Protein AF-A0A9D4KW91-F1 (afdb_monomer_lite)

Radius of gyration: 26.36 Å; chains: 1; bounding box: 65×58×76 Å

pLDDT: mean 75.15, std 18.94, range [25.09, 96.75]

Organism: Dreissena polymorpha (NCBI:txid45954)

Foldseek 3Di:
DDDPDDDDDDDDDDDPPDPLVLLVVLLVLLLVLLVVLLVPPDDDPVLVVVLVVVVVVVPVQDDPPLPDDDDDVPSLVVVVVSLVVVLVVCVVVVVLSVNSNSLSSLSSRNPPCLVVSLVSSLVSCLDDPRVPVVSNVSNLVSSCSDPPHDNLVSLQVVLVSCVVVVVLVVSLVSLPPPLPDPDDDDPDDPVSNLVSLLVNLVSLLVVLVVLVVLLVCLVVVNDDPVSNVVCVVCVVVSVVSSVVSLVSSLVSCPCVLVDPDDPLVSLLSNLVSCVVVVNLVVNLVSLVSSCVRVLLPLSSLVSNLVSCVVPPVPPVVNVVSVVSNVVNVVVVVVVVVVD

Secondary structure (DSSP, 8-state):
-----------------SHHHHHHHHHHHHHHHHHHHHHSSS--HHHHHHHHHHHHTTTTTS-GGG---S--HHHHHHHHHHHHHHHHHHHHTT-HHHHHHHHHHHHT--SSTHHHHHHHHHHHHHSTT---HHHHHHHHHHHHHSTTS-HHHHHHHHHHHHHHTT-HHHHHHHHHTTTT---------HHHHHHHHHHHHHHHHHHHHHHHHHHHHHHTT-S-HHHHHHHHHTHHHHHHHHHHHHHHHHHHHTTGGGSSS--HHHHHHHHHHHHHTT-HHHHHHHHHHHHHH-TT-HHHHHHHHHHHHHHT--HHHHHHHHHHHHHHHHHHHHHHHT-

Structure (mmCIF, N/CA/C/O backbone):
data_AF-A0A9D4KW91-F1
#
_entry.id   AF-A0A9D4KW91-F1
#
loop_
_atom_site.group_PDB
_atom_site.id
_atom_site.type_symbol
_atom_site.label_atom_id
_atom_site.label_alt_id
_atom_site.label_comp_id
_atom_site.label_asym_id
_atom_site.label_entity_id
_atom_site.label_seq_id
_atom_site.pdbx_PDB_ins_code
_atom_site.Cartn_x
_atom_site.Cartn_y
_atom_site.Cartn_z
_atom_site.occupancy
_atom_site.B_iso_or_equiv
_atom_site.auth_seq_id
_atom_site.auth_comp_id
_atom_site.auth_asym_id
_atom_site.auth_atom_id
_atom_site.pdbx_PDB_model_num
ATOM 1 N N . MET A 1 1 ? 8.628 -15.856 21.634 1.00 33.19 1 MET A N 1
ATOM 2 C CA . MET A 1 1 ? 8.558 -15.138 20.342 1.00 33.19 1 MET A CA 1
ATOM 3 C C . MET A 1 1 ? 9.895 -14.426 20.159 1.00 33.19 1 MET A C 1
ATOM 5 O O . MET A 1 1 ? 10.203 -13.529 20.933 1.00 33.19 1 MET A O 1
ATOM 9 N N . ARG A 1 2 ? 10.773 -14.979 19.312 1.00 25.09 2 ARG A N 1
ATOM 10 C CA . ARG A 1 2 ? 12.213 -14.669 19.271 1.00 25.09 2 ARG A CA 1
ATOM 11 C C . ARG A 1 2 ? 12.452 -13.256 18.724 1.00 25.09 2 ARG A C 1
ATOM 13 O O . ARG A 1 2 ? 12.094 -12.981 17.584 1.00 25.09 2 ARG A O 1
ATOM 20 N N . ARG A 1 3 ? 13.057 -12.392 19.544 1.00 26.11 3 ARG A N 1
ATOM 21 C CA . ARG A 1 3 ? 13.664 -11.124 19.120 1.00 26.11 3 ARG A CA 1
ATOM 22 C C . ARG A 1 3 ? 14.887 -11.456 18.265 1.00 26.11 3 ARG A C 1
ATOM 24 O O . ARG A 1 3 ? 15.773 -12.169 18.727 1.00 26.11 3 ARG A O 1
ATOM 31 N N . PHE A 1 4 ? 14.914 -10.985 17.024 1.00 27.05 4 PHE A N 1
ATOM 32 C CA . PHE A 1 4 ? 16.137 -10.967 16.228 1.00 27.05 4 PHE A CA 1
ATOM 33 C C . PHE A 1 4 ? 16.959 -9.747 16.660 1.00 27.05 4 PHE A C 1
ATOM 35 O O . PHE A 1 4 ? 16.804 -8.659 16.115 1.00 27.05 4 PHE A O 1
ATOM 42 N N . ASP A 1 5 ? 17.816 -9.934 17.663 1.00 30.42 5 ASP A N 1
ATOM 43 C CA . ASP A 1 5 ? 18.925 -9.021 17.942 1.00 30.42 5 ASP A CA 1
ATOM 44 C C . ASP A 1 5 ? 19.989 -9.207 16.850 1.00 30.42 5 ASP A C 1
ATOM 46 O O . ASP A 1 5 ? 20.755 -10.175 16.864 1.00 30.42 5 ASP A O 1
ATOM 50 N N . ARG A 1 6 ? 20.053 -8.289 15.877 1.00 32.69 6 ARG A N 1
ATOM 51 C CA . ARG A 1 6 ? 21.208 -8.183 14.975 1.00 32.69 6 ARG A CA 1
ATOM 52 C C . ARG A 1 6 ? 22.310 -7.403 15.690 1.00 32.69 6 ARG A C 1
ATOM 54 O O . ARG A 1 6 ? 22.313 -6.175 15.711 1.00 32.69 6 ARG A O 1
ATOM 61 N N . LYS A 1 7 ? 23.257 -8.136 16.280 1.00 29.38 7 LYS A N 1
ATOM 62 C CA . LYS A 1 7 ? 24.536 -7.583 16.741 1.00 29.38 7 LYS A CA 1
ATOM 63 C C . LYS A 1 7 ? 25.283 -6.982 15.545 1.00 29.38 7 LYS A C 1
ATOM 65 O O . LYS A 1 7 ? 25.607 -7.698 14.602 1.00 29.38 7 LYS A O 1
ATOM 70 N N . ARG A 1 8 ? 25.570 -5.677 15.610 1.00 34.16 8 ARG A N 1
ATOM 71 C CA . ARG A 1 8 ? 26.583 -5.011 14.779 1.00 34.16 8 ARG A CA 1
ATOM 72 C C . ARG A 1 8 ? 27.949 -5.601 15.122 1.00 34.16 8 ARG A C 1
ATOM 74 O O . ARG A 1 8 ? 28.447 -5.386 16.223 1.00 34.16 8 ARG A O 1
ATOM 81 N N . THR A 1 9 ? 28.556 -6.315 14.187 1.00 31.12 9 THR A N 1
ATOM 82 C CA . THR A 1 9 ? 29.997 -6.573 14.192 1.00 31.12 9 THR A CA 1
ATOM 83 C C . THR A 1 9 ? 30.672 -5.474 13.386 1.00 31.12 9 THR A C 1
ATOM 85 O O . THR A 1 9 ? 30.621 -5.457 12.162 1.00 31.12 9 THR A O 1
ATOM 88 N N . THR A 1 10 ? 31.267 -4.521 14.096 1.00 39.03 10 THR A N 1
ATOM 89 C CA . THR A 1 10 ? 32.288 -3.614 13.573 1.00 39.03 10 THR A CA 1
ATOM 90 C C . THR A 1 10 ? 33.543 -4.422 13.263 1.00 39.03 10 THR A C 1
ATOM 92 O O . THR A 1 10 ? 34.161 -4.967 14.180 1.00 39.03 10 THR A O 1
ATOM 95 N N . THR A 1 11 ? 33.935 -4.516 11.994 1.00 32.16 11 THR A N 1
ATOM 96 C CA . THR A 1 11 ? 35.252 -5.038 11.610 1.00 32.16 11 THR A CA 1
ATOM 97 C C . THR A 1 11 ? 35.753 -4.299 10.367 1.00 32.16 11 THR A C 1
ATOM 99 O O . THR A 1 11 ? 35.152 -4.383 9.304 1.00 32.16 11 THR A O 1
ATOM 102 N N . THR A 1 12 ? 36.824 -3.533 10.608 1.00 32.94 12 THR A N 1
ATOM 103 C CA . THR A 1 12 ? 37.859 -2.989 9.706 1.00 32.94 12 THR A CA 1
ATOM 104 C C . THR A 1 12 ? 37.461 -2.150 8.488 1.00 32.94 12 THR A C 1
ATOM 106 O O . THR A 1 12 ? 36.980 -2.640 7.474 1.00 32.94 12 THR A O 1
ATOM 109 N N . MET A 1 13 ? 37.801 -0.860 8.602 1.00 42.88 13 MET A N 1
ATOM 110 C CA . MET A 1 13 ? 38.007 0.084 7.509 1.00 42.88 13 MET A CA 1
ATOM 111 C C . MET A 1 13 ? 39.105 -0.421 6.562 1.00 42.88 13 MET A C 1
ATOM 113 O O . MET A 1 13 ? 40.280 -0.378 6.914 1.00 42.88 13 MET A O 1
ATOM 117 N N . GLU A 1 14 ? 38.723 -0.815 5.352 1.00 35.09 14 GLU A N 1
ATOM 118 C CA . GLU A 1 14 ? 39.595 -0.803 4.177 1.00 35.09 14 GLU A CA 1
ATOM 119 C C . GLU A 1 14 ? 38.850 -0.071 3.048 1.00 35.09 14 GLU A C 1
ATOM 121 O O . GLU A 1 14 ? 37.731 -0.425 2.688 1.00 35.09 14 GLU A O 1
ATOM 126 N N . THR A 1 15 ? 39.450 1.037 2.601 1.00 41.28 15 THR A N 1
ATOM 127 C CA . THR A 1 15 ? 39.196 1.830 1.381 1.00 41.28 15 THR A CA 1
ATOM 128 C C . THR A 1 15 ? 37.868 1.583 0.646 1.00 41.28 15 THR A C 1
ATOM 130 O O . THR A 1 15 ? 37.830 0.922 -0.388 1.00 41.28 15 THR A O 1
ATOM 133 N N . ASN A 1 16 ? 36.787 2.184 1.148 1.00 39.97 16 ASN A N 1
ATOM 134 C CA . ASN A 1 16 ? 35.469 2.211 0.505 1.00 39.97 16 ASN A CA 1
ATOM 135 C C . ASN A 1 16 ? 35.219 3.577 -0.161 1.00 39.97 16 ASN A C 1
ATOM 137 O O . ASN A 1 16 ? 34.233 4.256 0.111 1.00 39.97 16 ASN A O 1
ATOM 141 N N . VAL A 1 17 ? 36.182 4.026 -0.965 1.00 47.91 17 VAL A N 1
ATOM 142 C CA . VAL A 1 17 ? 36.026 5.187 -1.844 1.00 47.91 17 VAL A CA 1
ATOM 143 C C . VAL A 1 17 ? 35.940 4.622 -3.262 1.00 47.91 17 VAL A C 1
ATOM 145 O O . VAL A 1 17 ? 36.787 3.814 -3.633 1.00 47.91 17 VAL A O 1
ATOM 148 N N . ASP A 1 18 ? 34.907 5.036 -4.003 1.00 52.78 18 ASP A N 1
ATOM 149 C CA . ASP A 1 18 ? 34.698 4.892 -5.461 1.00 52.78 18 ASP A CA 1
ATOM 150 C C . ASP A 1 18 ? 33.775 3.793 -6.040 1.00 52.78 18 ASP A C 1
ATOM 152 O O . ASP A 1 18 ? 33.614 3.729 -7.255 1.00 52.78 18 ASP A O 1
ATOM 156 N N . LYS A 1 19 ? 33.082 2.970 -5.239 1.00 53.06 19 LYS A N 1
ATOM 157 C CA . LYS A 1 19 ? 32.041 2.048 -5.778 1.00 53.06 19 LYS A CA 1
ATOM 158 C C . LYS A 1 19 ? 30.641 2.668 -5.843 1.00 53.06 19 LYS A C 1
ATOM 160 O O . LYS A 1 19 ? 29.863 2.409 -6.766 1.00 53.06 19 LYS A O 1
ATOM 165 N N . ASP A 1 20 ? 30.346 3.549 -4.893 1.00 59.22 20 ASP A N 1
ATOM 166 C CA . ASP A 1 20 ? 29.049 4.222 -4.796 1.00 59.22 20 ASP A CA 1
ATOM 167 C C . ASP A 1 20 ? 28.877 5.306 -5.877 1.00 59.22 20 ASP A C 1
ATOM 169 O O . ASP A 1 20 ? 27.764 5.545 -6.344 1.00 59.22 20 ASP A O 1
ATOM 173 N N . SER A 1 21 ? 29.976 5.929 -6.319 1.00 60.88 21 SER A N 1
ATOM 174 C CA . SER A 1 21 ? 30.004 6.962 -7.366 1.00 60.88 21 SER A CA 1
ATOM 175 C C . SER A 1 21 ? 29.634 6.398 -8.740 1.00 60.88 21 SER A C 1
ATOM 177 O O . SER A 1 21 ? 28.773 6.955 -9.419 1.00 60.88 21 SER A O 1
ATOM 179 N N . VAL A 1 22 ? 30.220 5.257 -9.114 1.00 59.69 22 VAL A N 1
ATOM 180 C CA . VAL A 1 22 ? 30.021 4.616 -10.425 1.00 59.69 22 VAL A CA 1
ATOM 181 C C . VAL A 1 22 ? 28.583 4.122 -10.594 1.00 59.69 22 VAL A C 1
ATOM 183 O O . VAL A 1 22 ? 27.960 4.350 -11.629 1.00 59.69 22 VAL A O 1
ATOM 186 N N . THR A 1 23 ? 28.017 3.500 -9.557 1.00 69.81 23 THR A N 1
ATOM 187 C CA . THR A 1 23 ? 26.622 3.024 -9.568 1.00 69.81 23 THR A CA 1
ATOM 188 C C . THR A 1 23 ? 25.645 4.191 -9.740 1.00 69.81 23 THR A C 1
ATOM 190 O O . THR A 1 23 ? 24.688 4.105 -10.513 1.00 69.81 23 THR A O 1
ATOM 193 N N . ARG A 1 24 ? 25.915 5.310 -9.057 1.00 74.25 24 ARG A N 1
ATOM 194 C CA . ARG A 1 24 ? 25.107 6.530 -9.120 1.00 74.25 24 ARG A CA 1
ATOM 195 C C . ARG A 1 24 ? 25.152 7.184 -10.500 1.00 74.25 24 ARG A C 1
ATOM 197 O O . ARG A 1 24 ? 24.106 7.544 -11.035 1.00 74.25 24 ARG A O 1
ATOM 204 N N . GLU A 1 25 ? 26.345 7.337 -11.068 1.00 78.50 25 GLU A N 1
ATOM 205 C CA . GLU A 1 25 ? 26.547 7.962 -12.377 1.00 78.50 25 GLU A CA 1
ATOM 206 C C . GLU A 1 25 ? 25.847 7.171 -13.489 1.00 78.50 25 GLU A C 1
ATOM 208 O O . GLU A 1 25 ? 25.120 7.739 -14.300 1.00 78.50 25 GLU A O 1
ATOM 213 N N . GLU A 1 26 ? 25.988 5.847 -13.497 1.00 73.00 26 GLU A N 1
ATOM 214 C CA . GLU A 1 26 ? 25.375 5.002 -14.524 1.00 73.00 26 GLU A CA 1
ATOM 215 C C . GLU A 1 26 ? 23.839 4.958 -14.411 1.00 73.00 26 GLU A C 1
ATOM 217 O O . GLU A 1 26 ? 23.135 4.995 -15.423 1.00 73.00 26 GLU A O 1
ATOM 222 N N . LEU A 1 27 ? 23.280 4.971 -13.193 1.00 75.81 27 LEU A N 1
ATOM 223 C CA . LEU A 1 27 ? 21.830 5.117 -12.995 1.00 75.81 27 LEU A CA 1
ATOM 224 C C . LEU A 1 27 ? 21.325 6.495 -13.436 1.00 75.81 27 LEU A C 1
ATOM 226 O O . LEU A 1 27 ? 20.265 6.595 -14.058 1.00 75.81 27 LEU A O 1
ATOM 230 N N . GLN A 1 28 ? 22.092 7.551 -13.170 1.00 82.19 28 GLN A N 1
ATOM 231 C CA . GLN A 1 28 ? 21.792 8.896 -13.650 1.00 82.19 28 GLN A CA 1
ATOM 232 C C . GLN A 1 28 ? 21.751 8.934 -15.186 1.00 82.19 28 GLN A C 1
ATOM 234 O O . GLN A 1 28 ? 20.783 9.447 -15.752 1.00 82.19 28 GLN A O 1
ATOM 239 N N . LYS A 1 29 ? 22.712 8.290 -15.859 1.00 76.56 29 LYS A N 1
ATOM 240 C CA . LYS A 1 29 ? 22.707 8.123 -17.320 1.00 76.56 29 LYS A CA 1
ATOM 241 C C . LYS A 1 29 ? 21.480 7.343 -17.809 1.00 76.56 29 LYS A C 1
ATOM 243 O O . LYS A 1 29 ? 20.890 7.706 -18.821 1.00 76.56 29 LYS A O 1
ATOM 248 N N . CYS A 1 30 ? 21.035 6.301 -17.094 1.00 72.25 30 CYS A N 1
ATOM 249 C CA . CYS A 1 30 ? 19.793 5.581 -17.430 1.00 72.25 30 CYS A CA 1
ATOM 250 C C . CYS A 1 30 ? 18.562 6.504 -17.408 1.00 72.25 30 CYS A C 1
ATOM 252 O O . CYS A 1 30 ? 17.722 6.444 -18.311 1.00 72.25 30 CYS A O 1
ATOM 254 N N . ILE A 1 31 ? 18.450 7.344 -16.373 1.00 75.94 31 ILE A N 1
ATOM 255 C CA . ILE A 1 31 ? 17.355 8.311 -16.229 1.00 75.94 31 ILE A CA 1
ATOM 256 C C . ILE A 1 31 ? 17.409 9.330 -17.370 1.00 75.94 31 ILE A C 1
ATOM 258 O O . ILE A 1 31 ? 16.384 9.584 -17.998 1.00 75.94 31 ILE A O 1
ATOM 262 N N . GLU A 1 32 ? 18.593 9.856 -17.684 1.00 78.19 32 GLU A N 1
ATOM 263 C CA . GLU A 1 32 ? 18.804 10.795 -18.791 1.00 78.19 32 GLU A CA 1
ATOM 264 C C . GLU A 1 32 ? 18.433 10.190 -20.147 1.00 78.19 32 GLU A C 1
ATOM 266 O O . GLU A 1 32 ? 17.733 10.836 -20.924 1.00 78.19 32 GLU A O 1
ATOM 271 N N . CYS A 1 33 ? 18.802 8.933 -20.420 1.00 69.75 33 CYS A N 1
ATOM 272 C CA . CYS A 1 33 ? 18.368 8.230 -21.629 1.00 69.75 33 CYS A CA 1
ATOM 273 C C . CYS A 1 33 ? 16.842 8.149 -21.717 1.00 69.75 33 CYS A C 1
ATOM 275 O O . CYS A 1 33 ? 16.268 8.428 -22.769 1.00 69.75 33 CYS A O 1
ATOM 277 N N . CYS A 1 34 ? 16.168 7.827 -20.610 1.00 67.69 34 CYS A N 1
ATOM 278 C CA . CYS A 1 34 ? 14.708 7.806 -20.578 1.00 67.69 34 CYS A CA 1
ATOM 279 C C . CYS A 1 34 ? 14.111 9.204 -20.801 1.00 67.69 34 CYS A C 1
ATOM 281 O O . CYS A 1 34 ? 13.152 9.344 -21.553 1.00 67.69 34 CYS A O 1
ATOM 283 N N . GLU A 1 35 ? 14.684 10.248 -20.195 1.00 72.19 35 GLU A N 1
ATOM 284 C CA . GLU A 1 35 ? 14.280 11.645 -20.404 1.00 72.19 35 GLU A CA 1
ATOM 285 C C . GLU A 1 35 ? 14.459 12.095 -21.862 1.00 72.19 35 GLU A C 1
ATOM 287 O O . GLU A 1 35 ? 13.584 12.768 -22.412 1.00 72.19 35 GLU A O 1
ATOM 292 N N . LEU A 1 36 ? 15.552 11.695 -22.516 1.00 66.88 36 LEU A N 1
ATOM 293 C CA . LEU A 1 36 ? 15.795 11.953 -23.935 1.00 66.88 36 LEU A CA 1
ATOM 294 C C . LEU A 1 36 ? 14.788 11.217 -24.822 1.00 66.88 36 LEU A C 1
ATOM 296 O O . LEU A 1 36 ? 14.191 11.838 -25.703 1.00 66.88 36 LEU A O 1
ATOM 300 N N . LEU A 1 37 ? 14.526 9.936 -24.548 1.00 60.03 37 LEU A N 1
ATOM 301 C CA . LEU A 1 37 ? 13.516 9.150 -25.262 1.00 60.03 37 LEU A CA 1
ATOM 302 C C . LEU A 1 37 ? 12.108 9.749 -25.143 1.00 60.03 37 LEU A C 1
ATOM 304 O O . LEU A 1 37 ? 11.320 9.629 -26.074 1.00 60.03 37 LEU A O 1
ATOM 308 N N . MET A 1 38 ? 11.790 10.434 -24.041 1.00 61.00 38 MET A N 1
ATOM 309 C CA . MET A 1 38 ? 10.522 11.163 -23.901 1.00 61.00 38 MET A CA 1
ATOM 310 C C . MET A 1 38 ? 10.445 12.429 -24.762 1.00 61.00 38 MET A C 1
ATOM 312 O O . MET A 1 38 ? 9.352 12.824 -25.169 1.00 61.00 38 MET A O 1
ATOM 316 N N . ARG A 1 39 ? 11.579 13.093 -25.019 1.00 61.06 39 ARG A N 1
ATOM 317 C CA . ARG A 1 39 ? 11.641 14.310 -25.852 1.00 61.06 39 ARG A CA 1
ATOM 318 C C . ARG A 1 39 ? 11.587 13.988 -27.340 1.00 61.06 39 ARG A C 1
ATOM 320 O O . ARG A 1 39 ? 11.058 14.778 -28.121 1.00 61.06 39 ARG A O 1
ATOM 327 N N . ILE A 1 40 ? 12.138 12.844 -27.726 1.00 54.31 40 ILE A N 1
ATOM 328 C CA . ILE A 1 40 ? 12.143 12.365 -29.101 1.00 54.31 40 ILE A CA 1
ATOM 329 C C . ILE A 1 40 ? 10.751 11.780 -29.398 1.00 54.31 40 ILE A C 1
ATOM 331 O O . ILE A 1 40 ? 10.391 10.709 -28.916 1.00 54.31 40 ILE A O 1
ATOM 335 N N . GLN A 1 41 ? 9.928 12.491 -30.176 1.00 42.88 41 GLN A N 1
ATOM 336 C CA . GLN A 1 41 ? 8.645 11.968 -30.663 1.00 42.88 41 GLN A CA 1
ATOM 337 C C . GLN A 1 41 ? 8.882 10.848 -31.694 1.00 42.88 41 GLN A C 1
ATOM 339 O O . GLN A 1 41 ? 8.802 11.071 -32.897 1.00 42.88 41 GLN A O 1
ATOM 344 N N . GLY A 1 42 ? 9.161 9.636 -31.214 1.00 49.56 42 GLY A N 1
ATOM 345 C CA . GLY A 1 42 ? 9.381 8.447 -32.040 1.00 49.56 42 GLY A CA 1
ATOM 346 C C . GLY A 1 42 ? 10.824 8.307 -32.548 1.00 49.56 42 GLY A C 1
ATOM 347 O O . GLY A 1 42 ? 11.513 9.303 -32.742 1.00 49.56 42 GLY A O 1
ATOM 348 N N . PRO A 1 43 ? 11.311 7.073 -32.750 1.00 44.72 43 PRO A N 1
ATOM 349 C CA . PRO A 1 43 ? 12.727 6.833 -32.998 1.00 44.72 43 PRO A CA 1
ATOM 350 C C . PRO A 1 43 ? 13.159 7.426 -34.349 1.00 44.72 43 PRO A C 1
ATOM 352 O O . PRO A 1 43 ? 12.592 7.095 -35.391 1.00 44.72 43 PRO A O 1
ATOM 355 N N . THR A 1 44 ? 14.158 8.311 -34.334 1.00 47.22 44 THR A N 1
ATOM 356 C CA . THR A 1 44 ? 14.770 8.875 -35.544 1.00 47.22 44 THR A CA 1
ATOM 357 C C . THR A 1 44 ? 15.870 7.953 -36.069 1.00 47.22 44 THR A C 1
ATOM 359 O O . THR A 1 44 ? 16.531 7.242 -35.317 1.00 47.22 44 THR A O 1
ATOM 362 N N . THR A 1 45 ? 16.080 7.954 -37.384 1.00 44.09 45 THR A N 1
ATOM 363 C CA . THR A 1 45 ? 17.043 7.083 -38.082 1.00 44.09 45 THR A CA 1
ATOM 364 C C . THR A 1 45 ? 18.495 7.307 -37.645 1.00 44.09 45 THR A C 1
ATOM 366 O O . THR A 1 45 ? 19.275 6.363 -37.620 1.00 44.09 45 THR A O 1
ATOM 369 N N . GLU A 1 46 ? 18.844 8.537 -37.266 1.00 45.75 46 GLU A N 1
ATOM 370 C CA . GLU A 1 46 ? 20.168 8.924 -36.748 1.00 45.75 46 GLU A CA 1
ATOM 371 C C . GLU A 1 46 ? 20.489 8.262 -35.402 1.00 45.75 46 GLU A C 1
ATOM 373 O O . GLU A 1 46 ? 21.610 7.831 -35.165 1.00 45.75 46 GLU A O 1
ATOM 378 N N . TRP A 1 47 ? 19.479 8.094 -34.550 1.00 48.34 47 TRP A N 1
ATOM 379 C CA . TRP A 1 47 ? 19.641 7.527 -33.215 1.00 48.34 47 TRP A CA 1
ATOM 380 C C . TRP A 1 47 ? 19.968 6.022 -33.243 1.00 48.34 47 TRP A C 1
ATOM 382 O O . TRP A 1 47 ? 20.696 5.520 -32.390 1.00 48.34 47 TRP A O 1
ATOM 392 N N . PHE A 1 48 ? 19.495 5.299 -34.264 1.00 47.25 48 PHE A N 1
ATOM 393 C CA . PHE A 1 48 ? 19.861 3.893 -34.466 1.00 47.25 48 PHE A CA 1
ATOM 394 C C . PHE A 1 48 ? 21.335 3.707 -34.860 1.00 47.25 48 PHE A C 1
ATOM 396 O O . PHE A 1 48 ? 21.913 2.675 -34.526 1.00 47.25 48 PHE A O 1
ATOM 403 N N . LEU A 1 49 ? 21.938 4.692 -35.536 1.00 46.19 49 LEU A N 1
ATOM 404 C CA . LEU A 1 49 ? 23.335 4.643 -35.985 1.00 46.19 49 LEU A CA 1
ATOM 405 C C . LEU A 1 49 ? 24.319 4.884 -34.829 1.00 46.19 49 LEU A C 1
ATOM 407 O O . LEU A 1 49 ? 25.361 4.236 -34.767 1.00 46.19 49 LEU A O 1
ATOM 411 N N . ASP A 1 50 ? 23.972 5.752 -33.875 1.00 48.78 50 ASP A N 1
ATOM 412 C CA . ASP A 1 50 ? 24.783 5.957 -32.666 1.00 48.78 50 ASP A CA 1
ATOM 413 C C . ASP A 1 50 ? 24.724 4.740 -31.725 1.00 48.78 50 ASP A C 1
ATOM 415 O O . ASP A 1 50 ? 25.745 4.324 -31.175 1.00 48.78 50 ASP A O 1
ATOM 419 N N . MET A 1 51 ? 23.560 4.088 -31.615 1.00 45.06 51 MET A N 1
ATOM 420 C CA . MET A 1 51 ? 23.396 2.862 -30.822 1.00 45.06 51 MET A CA 1
ATOM 421 C C . MET A 1 51 ? 24.194 1.677 -31.404 1.00 45.06 51 MET A C 1
ATOM 423 O O . MET A 1 51 ? 24.705 0.849 -30.655 1.00 45.06 51 MET A O 1
ATOM 427 N N . GLU A 1 52 ? 24.342 1.594 -32.731 1.00 45.09 52 GLU A N 1
ATOM 428 C CA . GLU A 1 52 ? 25.177 0.587 -33.411 1.00 45.09 52 GLU A CA 1
ATOM 429 C C . GLU A 1 52 ? 26.661 0.722 -33.032 1.00 45.09 52 GLU A C 1
ATOM 431 O O . GLU A 1 52 ? 27.346 -0.283 -32.816 1.00 45.09 52 GLU A O 1
ATOM 436 N N . LYS A 1 53 ? 27.140 1.961 -32.884 1.00 50.72 53 LYS A N 1
ATOM 437 C CA . LYS A 1 53 ? 28.522 2.274 -32.506 1.00 50.72 53 LYS A CA 1
ATOM 438 C C . LYS A 1 53 ? 28.820 1.951 -31.036 1.00 50.72 53 LYS A C 1
ATOM 440 O O . LYS A 1 53 ? 29.891 1.439 -30.736 1.00 50.72 53 LYS A O 1
ATOM 445 N N . GLU A 1 54 ? 27.867 2.175 -30.131 1.00 46.31 54 GLU A N 1
ATOM 446 C CA . GLU A 1 54 ? 28.025 1.802 -28.714 1.00 46.31 54 GLU A CA 1
ATOM 447 C C . GLU A 1 54 ? 27.819 0.297 -28.465 1.00 46.31 54 GLU A C 1
ATOM 449 O O . GLU A 1 54 ? 28.460 -0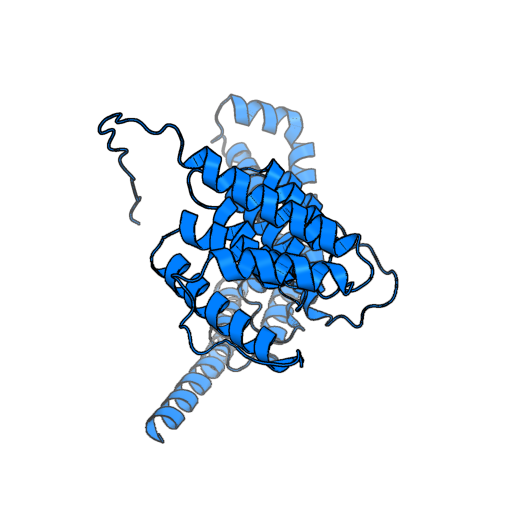.288 -27.590 1.00 46.31 54 GLU A O 1
ATOM 454 N N . LEU A 1 55 ? 26.969 -0.372 -29.256 1.00 42.19 55 LEU A N 1
ATOM 455 C CA . LEU A 1 55 ? 26.779 -1.824 -29.169 1.00 42.19 55 LEU A CA 1
ATOM 456 C C . LEU A 1 55 ? 27.999 -2.613 -29.666 1.00 42.19 55 LEU A C 1
ATOM 458 O O . LEU A 1 55 ? 28.286 -3.683 -29.128 1.00 42.19 55 LEU A O 1
ATOM 462 N N . THR A 1 56 ? 28.740 -2.073 -30.638 1.00 45.28 56 THR A N 1
ATOM 463 C CA . THR A 1 56 ? 29.990 -2.667 -31.146 1.00 45.28 56 THR A CA 1
ATOM 464 C C . THR A 1 56 ? 31.169 -2.531 -30.177 1.00 45.28 56 THR A C 1
ATOM 466 O O . THR A 1 56 ? 32.064 -3.371 -30.193 1.00 45.28 56 THR A O 1
ATOM 469 N N . GLU A 1 57 ? 31.162 -1.570 -29.247 1.00 46.19 57 GLU A N 1
ATOM 470 C CA . GLU A 1 57 ? 32.202 -1.459 -28.203 1.00 46.19 57 GLU A CA 1
ATOM 471 C C . GLU A 1 57 ? 32.124 -2.569 -27.130 1.00 46.19 57 GLU A C 1
ATOM 473 O O . GLU A 1 57 ? 33.026 -2.719 -26.303 1.00 46.19 57 GLU A O 1
ATOM 478 N N . ILE A 1 58 ? 31.079 -3.404 -27.158 1.00 43.16 58 ILE A N 1
ATOM 479 C CA . ILE A 1 58 ? 30.815 -4.483 -26.190 1.00 43.16 58 ILE A CA 1
ATOM 480 C C . ILE A 1 58 ? 30.992 -5.863 -26.859 1.00 43.16 58 ILE A C 1
ATOM 482 O O . ILE A 1 58 ? 30.401 -6.864 -26.447 1.00 43.16 58 ILE A O 1
ATOM 486 N N . ASP A 1 59 ? 31.845 -5.930 -27.882 1.00 39.56 59 ASP A N 1
ATOM 487 C CA . ASP A 1 59 ? 32.140 -7.120 -28.703 1.00 39.56 59 ASP A CA 1
ATOM 488 C C . ASP A 1 59 ? 32.619 -8.351 -27.896 1.00 39.56 59 ASP A C 1
ATOM 490 O O . ASP A 1 59 ? 32.684 -9.468 -28.393 1.00 39.56 59 ASP A O 1
ATOM 494 N N . HIS A 1 60 ? 32.929 -8.178 -26.611 1.00 50.25 60 HIS A N 1
ATOM 495 C CA . HIS A 1 60 ? 33.342 -9.242 -25.694 1.00 50.25 60 HIS A CA 1
ATOM 496 C C . HIS A 1 60 ? 32.178 -9.915 -24.935 1.00 50.25 60 HIS A C 1
ATOM 498 O O . HIS A 1 60 ? 32.412 -10.905 -24.242 1.00 50.25 60 HIS A O 1
ATOM 504 N N . LEU A 1 61 ? 30.936 -9.419 -25.044 1.00 42.88 61 LEU A N 1
ATOM 505 C CA . LEU A 1 61 ? 29.757 -10.000 -24.369 1.00 42.88 61 LEU A CA 1
ATOM 506 C C . LEU A 1 61 ? 28.672 -10.521 -25.331 1.00 42.88 61 LEU A C 1
ATOM 508 O O . LEU A 1 61 ? 27.689 -11.104 -24.871 1.00 42.88 61 LEU A O 1
ATOM 512 N N . VAL A 1 62 ? 28.836 -10.354 -26.647 1.00 37.44 62 VAL A N 1
ATOM 513 C CA . VAL A 1 62 ? 27.880 -10.820 -27.668 1.00 37.44 62 VAL A CA 1
ATOM 514 C C . VAL A 1 62 ? 28.615 -11.720 -28.675 1.00 37.44 62 VAL A C 1
ATOM 516 O O . VAL A 1 62 ? 29.617 -11.289 -29.230 1.00 37.44 62 VAL A O 1
ATOM 519 N N . PRO A 1 63 ? 28.172 -12.969 -28.928 1.00 35.62 63 PRO A N 1
ATOM 520 C CA . PRO A 1 63 ? 28.852 -13.861 -29.872 1.00 35.62 63 PRO A CA 1
ATOM 521 C C . PRO A 1 63 ? 28.861 -13.328 -31.319 1.00 35.62 63 PRO A C 1
ATOM 523 O O . PRO A 1 63 ? 27.840 -12.833 -31.811 1.00 35.62 63 PRO A O 1
ATOM 526 N N . GLU A 1 64 ? 29.995 -13.529 -32.006 1.00 41.38 64 GLU A N 1
ATOM 527 C CA . GLU A 1 64 ? 30.371 -13.037 -33.353 1.00 41.38 64 GLU A CA 1
ATOM 528 C C . GLU A 1 64 ? 29.410 -13.370 -34.516 1.00 41.38 64 GLU A C 1
ATOM 530 O O . GLU A 1 64 ? 29.561 -12.838 -35.617 1.00 41.38 64 GLU A O 1
ATOM 535 N N . GLU A 1 65 ? 28.386 -14.200 -34.319 1.00 37.22 65 GLU A N 1
ATOM 536 C CA . GLU A 1 65 ? 27.451 -14.594 -35.388 1.00 37.22 65 GLU A CA 1
ATOM 537 C C . GLU A 1 65 ? 26.360 -13.543 -35.682 1.00 37.22 65 GLU A C 1
ATOM 539 O O . GLU A 1 65 ? 25.440 -13.782 -36.464 1.00 37.22 65 GLU A O 1
ATOM 544 N N . SER A 1 66 ? 26.461 -12.356 -35.080 1.00 41.56 66 SER A N 1
ATOM 545 C CA . SER A 1 66 ? 25.477 -11.270 -35.195 1.00 41.56 66 SER A CA 1
ATOM 546 C C . SER A 1 66 ? 25.824 -10.230 -36.268 1.00 41.56 66 SER A C 1
ATOM 548 O O . SER A 1 66 ? 25.292 -9.123 -36.241 1.00 41.56 66 SER A O 1
ATOM 550 N N . LYS A 1 67 ? 26.699 -10.555 -37.227 1.00 42.75 67 LYS A N 1
ATOM 551 C CA . LYS A 1 67 ? 26.889 -9.728 -38.429 1.00 42.75 67 LYS A CA 1
ATOM 552 C C . LYS A 1 67 ? 25.703 -9.964 -39.361 1.00 42.75 67 LYS A C 1
ATOM 554 O O . LYS A 1 67 ? 25.723 -10.895 -40.160 1.00 42.75 67 LYS A O 1
ATOM 559 N N . LEU A 1 68 ? 24.638 -9.177 -39.204 1.00 39.56 68 LEU A N 1
ATOM 560 C CA . LEU A 1 68 ? 23.392 -9.380 -39.942 1.00 39.56 68 LEU A CA 1
ATOM 561 C C . LEU A 1 68 ? 22.871 -8.102 -40.597 1.00 39.56 68 LEU A C 1
ATOM 563 O O . LEU A 1 68 ? 22.602 -7.087 -39.961 1.00 39.56 68 LEU A O 1
ATOM 567 N N . GLU A 1 69 ? 22.731 -8.243 -41.909 1.00 36.47 69 GLU A N 1
ATOM 568 C CA . GLU A 1 69 ? 22.147 -7.353 -42.895 1.00 36.47 69 GLU A CA 1
ATOM 569 C C . GLU A 1 69 ? 20.730 -6.880 -42.519 1.00 36.47 69 GLU A C 1
ATOM 571 O O . GLU A 1 69 ? 19.933 -7.631 -41.962 1.00 36.47 69 GLU A O 1
ATOM 576 N N . GLN A 1 70 ? 20.424 -5.638 -42.911 1.00 38.34 70 GLN A N 1
ATOM 577 C CA . GLN A 1 70 ? 19.093 -5.020 -43.039 1.00 38.34 70 GLN A CA 1
ATOM 578 C C . GLN A 1 70 ? 18.125 -5.194 -41.848 1.00 38.34 70 GLN A C 1
ATOM 580 O O . GLN A 1 70 ? 17.463 -6.213 -41.641 1.00 38.34 70 GLN A O 1
ATOM 585 N N . TRP A 1 71 ? 17.963 -4.099 -41.103 1.00 42.44 71 TRP A N 1
ATOM 586 C CA . TRP A 1 71 ? 17.140 -4.006 -39.902 1.00 42.44 71 TRP A CA 1
ATOM 587 C C . TRP A 1 71 ? 15.645 -4.223 -40.187 1.00 42.44 71 TRP A C 1
ATOM 589 O O . TRP A 1 71 ? 14.934 -3.357 -40.692 1.00 42.44 71 TRP A O 1
ATOM 599 N N . THR A 1 72 ? 15.154 -5.393 -39.785 1.00 42.94 72 THR A N 1
ATOM 600 C CA . THR A 1 72 ? 13.734 -5.658 -39.500 1.00 42.94 72 THR A CA 1
ATOM 601 C C . THR A 1 72 ? 13.513 -5.601 -37.975 1.00 42.94 72 THR A C 1
ATOM 603 O O . THR A 1 72 ? 14.482 -5.576 -37.232 1.00 42.94 72 THR A O 1
ATOM 606 N N . PRO A 1 73 ? 12.287 -5.613 -37.425 1.00 53.00 73 PRO A N 1
ATOM 607 C CA . PRO A 1 73 ? 12.054 -5.629 -35.966 1.00 53.00 73 PRO A CA 1
ATOM 608 C C . PRO A 1 73 ? 12.636 -6.844 -35.204 1.00 53.00 73 PRO A C 1
ATOM 610 O O . PRO A 1 73 ? 12.641 -6.874 -33.975 1.00 53.00 73 PRO A O 1
ATOM 613 N N . LYS A 1 74 ? 13.102 -7.879 -35.915 1.00 55.75 74 LYS A N 1
ATOM 614 C CA . LYS A 1 74 ? 13.501 -9.181 -35.351 1.00 55.75 74 LYS A CA 1
ATOM 615 C C . LYS A 1 74 ? 14.898 -9.224 -34.696 1.00 55.75 74 LYS A C 1
ATOM 617 O O . LYS A 1 74 ? 14.998 -9.854 -33.643 1.00 55.75 74 LYS A O 1
ATOM 622 N N . PRO A 1 75 ? 15.964 -8.590 -35.229 1.00 65.75 75 PRO A N 1
ATOM 623 C CA . PRO A 1 75 ? 17.292 -8.597 -34.610 1.00 65.75 75 PRO A CA 1
ATOM 624 C C . PRO A 1 75 ? 17.317 -7.841 -33.275 1.00 65.75 75 PRO A C 1
ATOM 626 O O . PRO A 1 75 ? 17.887 -8.341 -32.309 1.00 65.75 75 PRO A O 1
ATOM 629 N N . ILE A 1 76 ? 16.604 -6.710 -33.170 1.00 66.94 76 ILE A N 1
ATOM 630 C CA . ILE A 1 76 ? 16.521 -5.918 -31.927 1.00 66.94 76 ILE A CA 1
ATOM 631 C C . ILE A 1 76 ? 15.846 -6.712 -30.808 1.00 66.94 76 ILE A C 1
ATOM 633 O O . ILE A 1 76 ? 16.326 -6.746 -29.678 1.00 66.94 76 ILE A O 1
ATOM 637 N N . ALA A 1 77 ? 14.744 -7.397 -31.128 1.00 69.25 77 ALA A N 1
ATOM 638 C CA . ALA A 1 77 ? 14.037 -8.235 -30.167 1.00 69.25 77 ALA A CA 1
ATOM 639 C C . ALA A 1 77 ? 14.929 -9.370 -29.633 1.00 69.25 77 ALA A C 1
ATOM 641 O O . ALA A 1 77 ? 14.906 -9.662 -28.437 1.00 69.25 77 ALA A O 1
ATOM 642 N N . ARG A 1 78 ? 15.753 -9.979 -30.498 1.00 74.62 78 ARG A N 1
ATOM 643 C CA . ARG A 1 78 ? 16.699 -11.033 -30.107 1.00 74.62 78 ARG A CA 1
ATOM 644 C C . ARG A 1 78 ? 17.828 -10.496 -29.221 1.00 74.62 78 ARG A C 1
ATOM 646 O O . ARG A 1 78 ? 18.133 -11.125 -28.209 1.00 74.62 78 ARG A O 1
ATOM 653 N N . ALA A 1 79 ? 18.400 -9.340 -29.557 1.00 76.50 79 ALA A N 1
ATOM 654 C CA . ALA A 1 79 ? 19.420 -8.682 -28.738 1.00 76.50 79 ALA A CA 1
ATOM 655 C C . ALA A 1 79 ? 18.872 -8.303 -27.350 1.00 76.50 79 ALA A C 1
ATOM 657 O O . ALA A 1 79 ? 19.476 -8.625 -26.328 1.00 76.50 79 ALA A O 1
ATOM 658 N N . LEU A 1 80 ? 17.666 -7.727 -27.287 1.00 80.81 80 LEU A N 1
ATOM 659 C CA . LEU A 1 80 ? 16.992 -7.430 -26.020 1.00 80.81 80 LEU A CA 1
ATOM 660 C C . LEU A 1 80 ? 16.735 -8.678 -25.179 1.00 80.81 80 LEU A C 1
ATOM 662 O O . LEU A 1 80 ? 16.933 -8.653 -23.968 1.00 80.81 80 LEU A O 1
ATOM 666 N N . GLN A 1 81 ? 16.324 -9.783 -25.801 1.00 82.81 81 GLN A N 1
ATOM 667 C CA . GLN A 1 81 ? 16.120 -11.041 -25.087 1.00 82.81 81 GLN A CA 1
ATOM 668 C C . GLN A 1 81 ? 17.417 -11.535 -24.425 1.00 82.81 81 GLN A C 1
ATOM 670 O O . GLN A 1 81 ? 17.383 -12.010 -23.288 1.00 82.81 81 GLN A O 1
ATOM 675 N N . GLN A 1 82 ? 18.560 -11.392 -25.102 1.00 83.25 82 GLN A N 1
ATOM 676 C CA . GLN A 1 82 ? 19.870 -11.734 -24.542 1.00 83.25 82 GLN A CA 1
ATOM 677 C C . GLN A 1 82 ? 20.271 -10.794 -23.397 1.00 83.25 82 GLN A C 1
ATOM 679 O O . GLN A 1 82 ? 20.733 -11.277 -22.359 1.00 83.25 82 GLN A O 1
ATOM 684 N N . LEU A 1 83 ? 20.041 -9.484 -23.550 1.00 86.62 83 LEU A N 1
ATOM 685 C CA . LEU A 1 83 ? 20.298 -8.488 -22.507 1.00 86.62 83 LEU A CA 1
ATOM 686 C C . LEU A 1 83 ? 19.432 -8.726 -21.265 1.00 86.62 83 LEU A C 1
ATOM 688 O O . LEU A 1 83 ? 19.950 -8.697 -20.154 1.00 86.62 83 LEU A O 1
ATOM 692 N N . PHE A 1 84 ? 18.142 -9.042 -21.421 1.00 88.38 84 PHE A N 1
ATOM 693 C CA . PHE A 1 84 ? 17.282 -9.411 -20.291 1.00 88.38 84 PHE A CA 1
ATOM 694 C C . PHE A 1 84 ? 17.735 -10.709 -19.614 1.00 88.38 84 PHE A C 1
ATOM 696 O O . PHE A 1 84 ? 17.671 -10.815 -18.388 1.00 88.38 84 PHE A O 1
ATOM 703 N N . GLY A 1 85 ? 18.210 -11.687 -20.392 1.00 87.12 85 GLY A N 1
ATOM 704 C CA . GLY A 1 85 ? 18.807 -12.913 -19.862 1.00 87.12 85 GLY A CA 1
ATOM 705 C C . GLY A 1 85 ? 20.023 -12.624 -18.979 1.00 87.12 85 GLY A C 1
ATOM 706 O O . GLY A 1 85 ? 20.079 -13.093 -17.841 1.00 87.12 85 GLY A O 1
ATOM 707 N N . HIS A 1 86 ? 20.941 -11.787 -19.469 1.00 87.38 86 HIS A N 1
ATOM 708 C CA . HIS A 1 86 ? 22.118 -11.355 -18.714 1.00 87.38 86 HIS A CA 1
ATOM 709 C C . HIS A 1 86 ? 21.743 -10.535 -17.485 1.00 87.38 86 HIS A C 1
ATOM 711 O O . HIS A 1 86 ? 22.214 -10.847 -16.396 1.00 87.38 86 HIS A O 1
ATOM 717 N N . LEU A 1 87 ? 20.842 -9.558 -17.629 1.00 89.06 87 LEU A N 1
ATOM 718 C CA . LEU A 1 87 ? 20.369 -8.734 -16.519 1.00 89.06 87 LEU A CA 1
ATOM 719 C C . LEU A 1 87 ? 19.790 -9.598 -15.397 1.00 89.06 87 LEU A C 1
ATOM 721 O O . LEU A 1 87 ? 20.089 -9.405 -14.223 1.00 89.06 87 LEU A O 1
ATOM 725 N N . ARG A 1 88 ? 18.975 -10.597 -15.742 1.00 91.50 88 ARG A N 1
ATOM 726 C CA . ARG A 1 88 ? 18.428 -11.523 -14.750 1.00 91.50 88 ARG A CA 1
ATOM 727 C C . ARG A 1 88 ? 19.539 -12.280 -14.024 1.00 91.50 88 ARG A C 1
ATOM 729 O O . ARG A 1 88 ? 19.472 -12.422 -12.806 1.00 91.50 88 ARG A O 1
ATOM 736 N N . GLN A 1 89 ? 20.538 -12.779 -14.748 1.00 90.69 89 GLN A N 1
ATOM 737 C CA . GLN A 1 89 ? 21.651 -13.507 -14.144 1.00 90.69 89 GLN A CA 1
ATOM 738 C C . GLN A 1 89 ? 22.494 -12.602 -13.239 1.00 90.69 89 GLN A C 1
ATOM 740 O O . GLN A 1 89 ? 22.848 -13.015 -12.139 1.00 90.69 89 GLN A O 1
ATOM 745 N N . THR A 1 90 ? 22.790 -11.369 -13.654 1.00 89.19 90 THR A N 1
ATOM 746 C CA . THR A 1 90 ? 23.558 -10.421 -12.835 1.00 89.19 90 THR A CA 1
ATOM 747 C C . THR A 1 90 ? 22.806 -10.027 -11.570 1.00 89.19 90 THR A C 1
ATOM 749 O O . THR A 1 90 ? 23.416 -10.037 -10.503 1.00 89.19 90 THR A O 1
ATOM 752 N N . LEU A 1 91 ? 21.491 -9.789 -11.651 1.00 87.12 91 LEU A N 1
ATOM 753 C CA . LEU A 1 91 ? 20.643 -9.527 -10.482 1.00 87.12 91 LEU A CA 1
ATOM 754 C C . LEU A 1 91 ? 20.623 -10.723 -9.514 1.00 87.12 91 LEU A C 1
ATOM 756 O O . LEU A 1 91 ? 20.829 -10.548 -8.317 1.00 87.12 91 LEU A O 1
ATOM 760 N N . LEU A 1 92 ? 20.442 -11.952 -10.018 1.00 89.19 92 LEU A N 1
ATOM 761 C CA . LEU A 1 92 ? 20.442 -13.168 -9.187 1.00 89.19 92 LEU A CA 1
ATOM 762 C C . LEU A 1 92 ? 21.810 -13.470 -8.558 1.00 89.19 92 LEU A C 1
ATOM 764 O O . LEU A 1 92 ? 21.879 -14.084 -7.497 1.00 89.19 92 LEU A O 1
ATOM 768 N N . SER A 1 93 ? 22.898 -13.059 -9.209 1.00 90.12 93 SER A N 1
ATOM 769 C CA . SER A 1 93 ? 24.263 -13.191 -8.692 1.00 90.12 93 SER A CA 1
ATOM 770 C C . SER A 1 93 ? 24.729 -11.978 -7.880 1.00 90.12 93 SER A C 1
ATOM 772 O O . SER A 1 93 ? 25.909 -11.911 -7.550 1.00 90.12 93 SER A O 1
ATOM 774 N N . HIS A 1 94 ? 23.841 -11.027 -7.561 1.00 85.38 94 HIS A N 1
ATOM 775 C CA . HIS A 1 94 ? 24.160 -9.811 -6.803 1.00 85.38 94 HIS A CA 1
ATOM 776 C C . HIS A 1 94 ? 25.301 -8.966 -7.422 1.00 85.38 94 HIS A C 1
ATOM 778 O O . HIS A 1 94 ? 26.040 -8.279 -6.717 1.00 85.38 94 HIS A O 1
ATOM 784 N N . ARG A 1 95 ? 25.468 -9.015 -8.754 1.00 85.06 95 ARG A N 1
ATOM 785 C CA . ARG A 1 95 ? 26.467 -8.237 -9.511 1.00 85.06 95 ARG A CA 1
ATOM 786 C C . ARG A 1 95 ? 25.862 -6.908 -9.963 1.00 85.06 95 ARG A C 1
ATOM 788 O O . ARG A 1 95 ? 25.501 -6.740 -11.127 1.00 85.06 95 ARG A O 1
ATOM 795 N N . TRP A 1 96 ? 25.708 -5.982 -9.020 1.00 83.81 96 TRP A N 1
ATOM 796 C CA . TRP A 1 96 ? 24.927 -4.751 -9.201 1.00 83.81 96 TRP A CA 1
ATOM 797 C C . TRP A 1 96 ? 25.526 -3.776 -10.213 1.00 83.81 96 TRP A C 1
ATOM 799 O O . TRP A 1 96 ? 24.807 -3.303 -11.084 1.00 83.81 96 TRP A O 1
ATOM 809 N N . GLU A 1 97 ? 26.838 -3.543 -10.173 1.00 82.44 97 GLU A N 1
ATOM 810 C CA . GLU A 1 97 ? 27.526 -2.659 -11.128 1.00 82.44 97 GLU A CA 1
ATOM 811 C C . GLU A 1 97 ? 27.330 -3.125 -12.582 1.00 82.44 97 GLU A C 1
ATOM 813 O O . GLU A 1 97 ? 27.065 -2.333 -13.486 1.00 82.44 97 GLU A O 1
ATOM 818 N N . GLU A 1 98 ? 27.416 -4.437 -12.810 1.00 83.00 98 GLU A N 1
ATOM 819 C CA . GLU A 1 98 ? 27.173 -5.050 -14.117 1.00 83.00 98 GLU A CA 1
ATOM 820 C C . GLU A 1 98 ? 25.695 -4.926 -14.514 1.00 83.00 98 GLU A C 1
ATOM 822 O O . GLU A 1 98 ? 25.383 -4.591 -15.658 1.00 83.00 98 GLU A O 1
ATOM 827 N N . ALA A 1 99 ? 24.778 -5.121 -13.559 1.00 86.44 99 ALA A N 1
ATOM 828 C CA . ALA A 1 99 ? 23.346 -4.960 -13.781 1.00 86.44 99 ALA A CA 1
ATOM 829 C C . ALA A 1 99 ? 22.976 -3.527 -14.194 1.00 86.44 99 ALA A C 1
ATOM 831 O O . ALA A 1 99 ? 22.179 -3.367 -15.115 1.00 86.44 99 ALA A O 1
ATOM 832 N N . VAL A 1 100 ? 23.576 -2.499 -13.582 1.00 83.50 100 VAL A N 1
ATOM 833 C CA . VAL A 1 100 ? 23.336 -1.094 -13.954 1.00 83.50 100 VAL A CA 1
ATOM 834 C C . VAL A 1 100 ? 23.809 -0.823 -15.384 1.00 83.50 100 VAL A C 1
ATOM 836 O O . VAL A 1 100 ? 23.058 -0.260 -16.175 1.00 83.50 100 VAL A O 1
ATOM 839 N N . LYS A 1 101 ? 25.009 -1.287 -15.761 1.00 83.25 101 LYS A N 1
ATOM 840 C CA . LYS A 1 101 ? 25.541 -1.119 -17.128 1.00 83.25 101 LYS A CA 1
ATOM 841 C C . LYS A 1 101 ? 24.662 -1.797 -18.180 1.00 83.25 101 LYS A C 1
ATOM 843 O O . LYS A 1 101 ? 24.461 -1.264 -19.269 1.00 83.25 101 LYS A O 1
ATOM 848 N N . ILE A 1 102 ? 24.133 -2.982 -17.871 1.00 84.50 102 ILE A N 1
ATOM 849 C CA . ILE A 1 102 ? 23.182 -3.675 -18.750 1.00 84.50 102 ILE A CA 1
ATOM 850 C C . ILE A 1 102 ? 21.855 -2.905 -18.812 1.00 84.50 102 ILE A C 1
ATOM 852 O O . ILE A 1 102 ? 21.282 -2.758 -19.892 1.00 84.50 102 ILE A O 1
ATOM 856 N N . LEU A 1 103 ? 21.376 -2.383 -17.678 1.00 84.75 103 LEU A N 1
ATOM 857 C CA . LEU A 1 103 ? 20.148 -1.593 -17.612 1.00 84.75 103 LEU A CA 1
ATOM 858 C C . LEU A 1 103 ? 20.250 -0.303 -18.431 1.00 84.75 103 LEU A C 1
ATOM 860 O O . LEU A 1 103 ? 19.289 0.040 -19.114 1.00 84.75 103 LEU A O 1
ATOM 864 N N . HIS A 1 104 ? 21.407 0.362 -18.422 1.00 83.06 104 HIS A N 1
ATOM 865 C CA . HIS A 1 104 ? 21.675 1.548 -19.235 1.00 83.06 104 HIS A CA 1
ATOM 866 C C . HIS A 1 104 ? 21.462 1.273 -20.725 1.00 83.06 104 HIS A C 1
ATOM 868 O O . HIS A 1 104 ? 20.690 1.964 -21.384 1.00 83.06 104 HIS A O 1
ATOM 874 N N . LYS A 1 105 ? 22.027 0.177 -21.232 1.00 82.12 105 LYS A N 1
ATOM 875 C CA . LYS A 1 105 ? 21.866 -0.245 -22.634 1.00 82.12 105 LYS A CA 1
ATOM 876 C C . LYS A 1 105 ? 20.418 -0.603 -22.974 1.00 82.12 105 LYS A C 1
ATOM 878 O O . LYS A 1 105 ? 19.912 -0.280 -24.045 1.00 82.12 105 LYS A O 1
ATOM 883 N N . ILE A 1 106 ? 19.710 -1.241 -22.041 1.00 83.50 106 ILE A N 1
ATOM 884 C CA . ILE A 1 106 ? 18.273 -1.521 -22.184 1.00 83.50 106 ILE A CA 1
ATOM 885 C C . ILE A 1 106 ? 17.464 -0.213 -22.229 1.00 83.50 106 ILE A C 1
ATOM 887 O O . ILE A 1 106 ? 16.510 -0.105 -23.005 1.00 83.50 106 ILE A O 1
ATOM 891 N N . ALA A 1 107 ? 17.835 0.783 -21.421 1.00 80.62 107 ALA A N 1
ATOM 892 C CA . ALA A 1 107 ? 17.202 2.099 -21.404 1.00 80.62 107 ALA A CA 1
ATOM 893 C C . ALA A 1 107 ? 17.451 2.878 -22.701 1.00 80.62 107 ALA A C 1
ATOM 895 O O . ALA A 1 107 ? 16.584 3.631 -23.123 1.00 80.62 107 ALA A O 1
ATOM 896 N N . GLN A 1 108 ? 18.581 2.647 -23.368 1.00 77.12 108 GLN A N 1
ATOM 897 C CA . GLN A 1 108 ? 18.872 3.167 -24.702 1.00 77.12 108 GLN A CA 1
ATOM 898 C C . GLN A 1 108 ? 18.116 2.438 -25.822 1.00 77.12 108 GLN A C 1
ATOM 900 O O . GLN A 1 108 ? 18.383 2.718 -26.972 1.00 77.12 108 GLN A O 1
ATOM 905 N N . THR A 1 109 ? 17.204 1.492 -25.566 1.00 73.31 109 THR A N 1
ATOM 906 C CA . THR A 1 109 ? 16.479 0.781 -26.641 1.00 73.31 109 THR A CA 1
ATOM 907 C C . THR A 1 109 ? 15.025 1.272 -26.743 1.00 73.31 109 THR A C 1
ATOM 909 O O . THR A 1 109 ? 14.365 1.402 -25.712 1.00 73.31 109 THR A O 1
ATOM 912 N N . PRO A 1 110 ? 14.433 1.478 -27.941 1.00 63.47 110 PRO A N 1
ATOM 913 C CA . PRO A 1 110 ? 13.135 2.155 -28.067 1.00 63.47 110 PRO A CA 1
ATOM 914 C C . PRO A 1 110 ? 11.927 1.216 -27.850 1.00 63.47 110 PRO A C 1
ATOM 916 O O . PRO A 1 110 ? 10.777 1.605 -28.049 1.00 63.47 110 PRO A O 1
ATOM 919 N N . LEU A 1 111 ? 12.158 -0.047 -27.473 1.00 66.75 111 LEU A N 1
ATOM 920 C CA . LEU A 1 111 ? 11.162 -1.128 -27.484 1.00 66.75 111 LEU A CA 1
ATOM 921 C C . LEU A 1 111 ? 10.539 -1.395 -26.108 1.00 66.75 111 LEU A C 1
ATOM 923 O O . LEU A 1 111 ? 10.729 -2.464 -25.530 1.00 66.75 111 LEU A O 1
ATOM 927 N N . GLY A 1 112 ? 9.759 -0.447 -25.585 1.00 68.69 112 GLY A N 1
ATOM 928 C CA . GLY A 1 112 ? 8.899 -0.700 -24.416 1.00 68.69 112 GLY A CA 1
ATOM 929 C C . GLY A 1 112 ? 9.648 -1.188 -23.167 1.00 68.69 112 GLY A C 1
ATOM 930 O O . GLY A 1 112 ? 9.090 -1.910 -22.341 1.00 68.69 112 GLY A O 1
ATOM 931 N N . THR A 1 113 ? 10.917 -0.807 -23.025 1.00 79.56 113 THR A N 1
ATOM 932 C CA . THR A 1 113 ? 11.806 -1.235 -21.937 1.00 79.56 113 THR A CA 1
ATOM 933 C C . THR A 1 113 ? 11.550 -0.480 -20.631 1.00 79.56 113 THR A C 1
ATOM 935 O O . THR A 1 113 ? 12.069 -0.865 -19.584 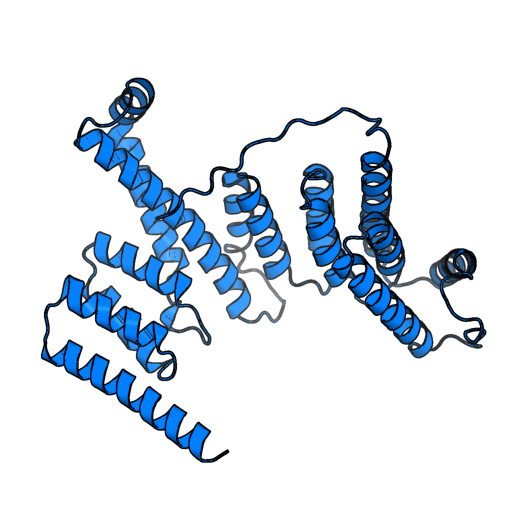1.00 79.56 113 THR A O 1
ATOM 938 N N . SER A 1 114 ? 10.690 0.544 -20.661 1.00 81.44 114 SER A N 1
ATOM 939 C CA . SER A 1 114 ? 10.371 1.445 -19.549 1.00 81.44 114 SER A CA 1
ATOM 940 C C . SER A 1 114 ? 9.990 0.728 -18.256 1.00 81.44 114 SER A C 1
ATOM 942 O O . SER A 1 114 ? 10.445 1.122 -17.188 1.00 81.44 114 SER A O 1
ATOM 944 N N . ASN A 1 115 ? 9.203 -0.351 -18.335 1.00 83.06 115 ASN A N 1
ATOM 945 C CA . ASN A 1 115 ? 8.800 -1.114 -17.150 1.00 83.06 115 ASN A CA 1
ATOM 946 C C . ASN A 1 115 ? 9.998 -1.828 -16.505 1.00 83.06 115 ASN A C 1
ATOM 948 O O . ASN A 1 115 ? 10.123 -1.868 -15.286 1.00 83.06 115 ASN A O 1
ATOM 952 N N . THR A 1 116 ? 10.907 -2.362 -17.323 1.00 86.12 116 THR A N 1
ATOM 953 C CA . THR A 1 116 ? 12.140 -2.977 -16.825 1.00 86.12 116 THR A CA 1
ATOM 954 C C . THR A 1 116 ? 13.057 -1.930 -16.211 1.00 86.12 116 THR A C 1
ATOM 956 O O . THR A 1 116 ? 13.577 -2.158 -15.124 1.00 86.12 116 THR A O 1
ATOM 959 N N . VAL A 1 117 ? 13.215 -0.774 -16.867 1.00 86.62 117 VAL A N 1
ATOM 960 C CA . VAL A 1 117 ? 14.019 0.335 -16.335 1.00 86.62 117 VAL A CA 1
ATOM 961 C C . VAL A 1 117 ? 13.462 0.818 -15.002 1.00 86.62 117 VAL A C 1
ATOM 963 O O . VAL A 1 117 ? 14.226 0.975 -14.059 1.00 86.62 117 VAL A O 1
ATOM 966 N N . TRP A 1 118 ? 12.140 0.974 -14.892 1.00 89.25 118 TRP A N 1
ATOM 967 C CA . TRP A 1 118 ? 11.486 1.320 -13.635 1.00 89.25 118 TRP A CA 1
ATOM 968 C C . TRP A 1 118 ? 11.751 0.270 -12.555 1.00 89.25 118 TRP A C 1
ATOM 970 O O . TRP A 1 118 ? 12.359 0.602 -11.547 1.00 89.25 118 TRP A O 1
ATOM 980 N N . LYS A 1 119 ? 11.373 -0.994 -12.779 1.00 87.94 119 LYS A N 1
ATOM 981 C CA . LYS A 1 119 ? 11.465 -2.051 -11.758 1.00 87.94 119 LYS A CA 1
ATOM 982 C C . LYS A 1 119 ? 12.890 -2.322 -11.300 1.00 87.94 119 LYS A C 1
ATOM 984 O O . LYS A 1 119 ? 13.147 -2.466 -10.110 1.00 87.94 119 LYS A O 1
ATOM 989 N N . VAL A 1 120 ? 13.812 -2.435 -12.250 1.00 88.00 120 VAL A N 1
ATOM 990 C CA . VAL A 1 120 ? 15.203 -2.758 -11.934 1.00 88.00 120 VAL A CA 1
ATOM 991 C C . VAL A 1 120 ? 15.919 -1.520 -11.411 1.00 88.00 120 VAL A C 1
ATOM 993 O O . VAL A 1 120 ? 16.641 -1.623 -10.429 1.00 88.00 120 VAL A O 1
ATOM 996 N N . GLY A 1 121 ? 15.672 -0.345 -11.995 1.00 87.44 121 GLY A N 1
ATOM 997 C CA . GLY A 1 121 ? 16.234 0.915 -11.513 1.00 87.44 121 GLY A CA 1
ATOM 998 C C . GLY A 1 121 ? 15.785 1.243 -10.090 1.00 87.44 121 GLY A C 1
ATOM 999 O O . GLY A 1 121 ? 16.618 1.605 -9.265 1.00 87.44 121 GLY A O 1
ATOM 1000 N N . SER A 1 122 ? 14.502 1.051 -9.767 1.00 85.69 122 SER A N 1
ATOM 1001 C CA . SER A 1 122 ? 13.991 1.268 -8.412 1.00 85.69 122 SER A CA 1
ATOM 1002 C C . SER A 1 122 ? 14.582 0.287 -7.405 1.00 85.69 122 SER A C 1
ATOM 1004 O O . SER A 1 122 ? 14.910 0.697 -6.299 1.00 85.69 122 SER A O 1
ATOM 1006 N N . GLU A 1 123 ? 14.751 -0.987 -7.778 1.00 84.94 123 GLU A N 1
ATOM 1007 C CA . GLU A 1 123 ? 15.356 -1.991 -6.895 1.00 84.94 123 GLU A CA 1
ATOM 1008 C C . GLU A 1 123 ? 16.838 -1.688 -6.643 1.00 84.94 123 GLU A C 1
ATOM 1010 O O . GLU A 1 123 ? 17.279 -1.712 -5.499 1.00 84.94 123 GLU A O 1
ATOM 1015 N N . LEU A 1 124 ? 17.589 -1.324 -7.690 1.00 83.94 124 LEU A N 1
ATOM 1016 C CA . LEU A 1 124 ? 18.999 -0.931 -7.584 1.00 83.94 124 LEU A CA 1
ATOM 1017 C C . LEU A 1 124 ? 19.188 0.292 -6.672 1.00 83.94 124 LEU A C 1
ATOM 1019 O O . LEU A 1 124 ? 20.130 0.323 -5.887 1.00 83.94 124 LEU A O 1
ATOM 1023 N N . LEU A 1 125 ? 18.271 1.264 -6.730 1.00 80.75 125 LEU A N 1
ATOM 1024 C CA . LEU A 1 125 ? 18.255 2.434 -5.840 1.00 80.75 125 LEU A CA 1
ATOM 1025 C C . LEU A 1 125 ? 17.773 2.107 -4.415 1.00 80.75 125 LEU A C 1
ATOM 1027 O O . LEU A 1 125 ? 18.106 2.818 -3.471 1.00 80.75 125 LEU A O 1
ATOM 1031 N N . ALA A 1 126 ? 16.983 1.046 -4.238 1.00 74.88 126 ALA A N 1
ATOM 1032 C CA . ALA A 1 126 ? 16.479 0.622 -2.932 1.00 74.88 126 ALA A CA 1
ATOM 1033 C C . ALA A 1 126 ? 17.470 -0.245 -2.139 1.00 74.88 126 ALA A C 1
ATOM 1035 O O . ALA A 1 126 ? 17.248 -0.512 -0.955 1.00 74.88 126 ALA A O 1
ATOM 1036 N N . MET A 1 127 ? 18.562 -0.676 -2.769 1.00 77.25 127 MET A N 1
ATOM 1037 C CA . MET A 1 127 ? 19.577 -1.515 -2.147 1.00 77.25 127 MET A CA 1
ATOM 1038 C C . MET A 1 127 ? 20.318 -0.820 -0.995 1.00 77.25 127 MET A C 1
ATOM 1040 O O . MET A 1 127 ? 20.639 0.368 -1.049 1.00 77.25 127 MET A O 1
ATOM 1044 N N . ASP A 1 128 ? 20.601 -1.599 0.054 1.00 54.59 128 ASP A N 1
ATOM 1045 C CA . ASP A 1 128 ? 21.201 -1.152 1.318 1.00 54.59 128 ASP A CA 1
ATOM 1046 C C . ASP A 1 128 ? 22.570 -0.482 1.060 1.00 54.59 128 ASP A C 1
ATOM 1048 O O . ASP A 1 128 ? 23.528 -1.150 0.672 1.00 54.59 128 ASP A O 1
ATOM 1052 N N . GLY A 1 129 ? 22.636 0.847 1.224 1.00 56.91 129 GLY A N 1
ATOM 1053 C CA . GLY A 1 129 ? 23.813 1.685 0.934 1.00 56.91 129 GLY A CA 1
ATOM 1054 C C . GLY A 1 129 ? 23.640 2.717 -0.194 1.00 56.91 129 GLY A C 1
ATOM 1055 O O . GLY A 1 129 ? 24.384 3.692 -0.225 1.00 56.91 129 GLY A O 1
ATOM 1056 N N . HIS A 1 130 ? 22.629 2.574 -1.060 1.00 56.66 130 HIS A N 1
ATOM 1057 C CA . HIS A 1 130 ? 22.445 3.412 -2.259 1.00 56.66 130 HIS A CA 1
ATOM 1058 C C . HIS A 1 130 ? 21.093 4.134 -2.325 1.00 56.66 130 HIS A C 1
ATOM 1060 O O . HIS A 1 130 ? 20.632 4.452 -3.420 1.00 56.66 130 HIS A O 1
ATOM 1066 N N . GLN A 1 131 ? 20.468 4.418 -1.172 1.00 66.44 131 GLN A N 1
ATOM 1067 C CA . GLN A 1 131 ? 19.198 5.155 -1.080 1.00 66.44 131 GLN A CA 1
ATOM 1068 C C . GLN A 1 131 ? 19.355 6.623 -1.510 1.00 66.44 131 GLN A C 1
ATOM 1070 O O . GLN A 1 131 ? 19.282 7.553 -0.707 1.00 66.44 131 GLN A O 1
ATOM 1075 N N . ASP A 1 132 ? 19.575 6.841 -2.801 1.00 75.81 132 ASP A N 1
ATOM 1076 C CA . ASP A 1 132 ? 19.562 8.150 -3.423 1.00 75.81 132 ASP A CA 1
ATOM 1077 C C . ASP A 1 132 ? 18.114 8.514 -3.752 1.00 75.81 132 ASP A C 1
ATOM 1079 O O . ASP A 1 132 ? 17.564 8.209 -4.816 1.00 75.81 132 ASP A O 1
ATOM 1083 N N . ARG A 1 133 ? 17.477 9.145 -2.764 1.00 80.62 133 ARG A N 1
ATOM 1084 C CA . ARG A 1 133 ? 16.096 9.615 -2.852 1.00 80.62 133 ARG A CA 1
ATOM 1085 C C . ARG A 1 133 ? 15.884 10.533 -4.052 1.00 80.62 133 ARG A C 1
ATOM 1087 O O . ARG A 1 133 ? 14.848 10.417 -4.705 1.00 80.62 133 ARG A O 1
ATOM 1094 N N . ASP A 1 134 ? 16.837 11.413 -4.343 1.00 84.56 134 ASP A N 1
ATOM 1095 C CA . ASP A 1 134 ? 16.705 12.390 -5.421 1.00 84.56 134 ASP A CA 1
ATOM 1096 C C . ASP A 1 134 ? 16.677 11.677 -6.775 1.00 84.56 134 ASP A C 1
ATOM 1098 O O . ASP A 1 134 ? 15.804 11.946 -7.606 1.00 84.56 134 ASP A O 1
ATOM 1102 N N . LEU A 1 135 ? 17.569 10.701 -6.975 1.00 83.31 135 LEU A N 1
ATOM 1103 C CA . LEU A 1 135 ? 17.564 9.866 -8.177 1.00 83.31 135 LEU A CA 1
ATOM 1104 C C . LEU A 1 135 ? 16.281 9.057 -8.311 1.00 83.31 135 LEU A C 1
ATOM 1106 O O . LEU A 1 135 ? 15.709 9.007 -9.400 1.00 83.31 135 LEU A O 1
ATOM 1110 N N . LEU A 1 136 ? 15.788 8.457 -7.228 1.00 85.25 136 LEU A N 1
ATOM 1111 C CA . LEU A 1 136 ? 14.550 7.689 -7.301 1.00 85.25 136 LEU A CA 1
ATOM 1112 C C . LEU A 1 136 ? 13.340 8.583 -7.585 1.00 85.25 136 LEU A C 1
ATOM 1114 O O . LEU A 1 136 ? 12.466 8.208 -8.365 1.00 85.25 136 LEU A O 1
ATOM 1118 N N . GLN A 1 137 ? 13.289 9.779 -7.002 1.00 87.88 137 GLN A N 1
ATOM 1119 C CA . GLN A 1 137 ? 12.225 10.741 -7.265 1.00 87.88 137 GLN A CA 1
ATOM 1120 C C . GLN A 1 137 ? 12.253 11.222 -8.721 1.00 87.88 137 GLN A C 1
ATOM 1122 O O . GLN A 1 137 ? 11.195 11.364 -9.341 1.00 87.88 137 GLN A O 1
ATOM 1127 N N . ARG A 1 138 ? 13.448 11.416 -9.293 1.00 87.75 138 ARG A N 1
ATOM 1128 C CA . ARG A 1 138 ? 13.616 11.693 -10.725 1.00 87.75 138 ARG A CA 1
ATOM 1129 C C . ARG A 1 138 ? 13.169 10.518 -11.583 1.00 87.75 138 ARG A C 1
ATOM 1131 O O . ARG A 1 138 ? 12.358 10.721 -12.482 1.00 87.75 138 ARG A O 1
ATOM 1138 N N . LEU A 1 139 ? 13.612 9.300 -11.269 1.00 86.81 139 LEU A N 1
ATOM 1139 C CA . LEU A 1 139 ? 13.198 8.084 -11.970 1.00 86.81 139 LEU A CA 1
ATOM 1140 C C . LEU A 1 139 ? 11.673 7.918 -11.938 1.00 86.81 139 LEU A C 1
ATOM 1142 O O . LEU A 1 139 ? 11.069 7.630 -12.967 1.00 86.81 139 LEU A O 1
ATOM 1146 N N . TYR A 1 140 ? 11.036 8.172 -10.792 1.00 89.06 140 TYR A N 1
ATOM 1147 C CA . TYR A 1 140 ? 9.580 8.190 -10.648 1.00 89.06 140 TYR A CA 1
ATOM 1148 C C . TYR A 1 140 ? 8.929 9.278 -11.514 1.00 89.06 140 TYR A C 1
ATOM 1150 O O . TYR A 1 140 ? 7.951 9.011 -12.213 1.00 89.06 140 TYR A O 1
ATOM 1158 N N . GLY A 1 141 ? 9.475 10.496 -11.523 1.00 87.00 141 GLY A N 1
ATOM 1159 C CA . GLY A 1 141 ? 8.999 11.589 -12.376 1.00 87.00 141 GLY A CA 1
ATOM 1160 C C . GLY A 1 141 ? 9.045 11.245 -13.868 1.00 87.00 141 GLY A C 1
ATOM 1161 O O . GLY A 1 141 ? 8.060 11.460 -14.576 1.00 87.00 141 GLY A O 1
ATOM 1162 N N . THR A 1 142 ? 10.146 10.645 -14.317 1.00 83.88 142 THR A N 1
ATOM 1163 C CA . THR A 1 142 ? 10.342 10.148 -15.686 1.00 83.88 142 THR A CA 1
ATOM 1164 C C . THR A 1 142 ? 9.376 9.007 -15.994 1.00 83.88 142 THR A C 1
ATOM 1166 O O . THR A 1 142 ? 8.664 9.035 -16.996 1.00 83.88 142 THR A O 1
ATOM 1169 N N . ALA A 1 143 ? 9.253 8.039 -15.085 1.00 84.25 143 ALA A N 1
ATOM 1170 C CA . ALA A 1 143 ? 8.323 6.924 -15.203 1.00 84.25 143 ALA A CA 1
ATOM 1171 C C . ALA A 1 143 ? 6.868 7.387 -15.400 1.00 84.25 143 ALA A C 1
ATOM 1173 O O . ALA A 1 143 ? 6.130 6.819 -16.213 1.00 84.25 143 ALA A O 1
ATOM 1174 N N . LYS A 1 144 ? 6.479 8.479 -14.727 1.00 81.62 144 LYS A N 1
ATOM 1175 C CA . LYS A 1 144 ? 5.152 9.091 -14.864 1.00 81.62 144 LYS A CA 1
ATOM 1176 C C . LYS A 1 144 ? 4.827 9.657 -16.235 1.00 81.62 144 LYS A C 1
ATOM 1178 O O . LYS A 1 144 ? 3.652 9.803 -16.568 1.00 81.62 144 LYS A O 1
ATOM 1183 N N . GLN A 1 145 ? 5.847 10.007 -17.000 1.00 79.50 145 GLN A N 1
ATOM 1184 C CA . GLN A 1 145 ? 5.709 10.675 -18.287 1.00 79.50 145 GLN A CA 1
ATOM 1185 C C . GLN A 1 145 ? 5.804 9.692 -19.467 1.00 79.50 145 GLN A C 1
ATOM 1187 O O . GLN A 1 145 ? 5.378 10.023 -20.572 1.00 79.50 145 GLN A O 1
ATOM 1192 N N . LEU A 1 146 ? 6.289 8.466 -19.235 1.00 74.44 146 LEU A N 1
ATOM 1193 C CA . LEU A 1 146 ? 6.433 7.439 -20.266 1.00 74.44 146 LEU A CA 1
ATOM 1194 C C . LEU A 1 146 ? 5.077 6.832 -20.668 1.00 74.44 146 LEU A C 1
ATOM 1196 O O . LEU A 1 146 ? 4.348 6.251 -19.856 1.00 74.44 146 LEU A O 1
ATOM 1200 N N . SER A 1 147 ? 4.748 6.931 -21.959 1.00 64.94 147 SER A N 1
ATOM 1201 C CA . SER A 1 147 ? 3.553 6.316 -22.541 1.00 64.94 147 SER A CA 1
ATOM 1202 C C . SER A 1 147 ? 3.650 4.789 -22.510 1.00 64.94 147 SER A C 1
ATOM 1204 O O . SER A 1 147 ? 4.651 4.226 -22.944 1.00 64.94 147 SER A O 1
ATOM 1206 N N . GLY A 1 148 ? 2.601 4.112 -22.037 1.00 70.44 148 GLY A N 1
ATOM 1207 C CA . GLY A 1 148 ? 2.545 2.644 -21.956 1.00 70.44 148 GLY A CA 1
ATOM 1208 C C . GLY A 1 148 ? 2.912 2.064 -20.587 1.00 70.44 148 GLY A C 1
ATOM 1209 O O . GLY A 1 148 ? 2.739 0.867 -20.371 1.00 70.44 148 GLY A O 1
ATOM 1210 N N . MET A 1 149 ? 3.351 2.896 -19.639 1.00 76.38 149 MET A N 1
ATOM 1211 C CA . MET A 1 149 ? 3.521 2.480 -18.248 1.00 76.38 149 MET A CA 1
ATOM 1212 C C . MET A 1 149 ? 2.213 2.563 -17.468 1.00 76.38 149 MET A C 1
ATOM 1214 O O . MET A 1 149 ? 1.437 3.512 -17.608 1.00 76.38 149 MET A O 1
ATOM 1218 N N . ASN A 1 150 ? 1.980 1.571 -16.606 1.00 79.12 150 ASN A N 1
ATOM 1219 C CA . ASN A 1 150 ? 0.852 1.611 -15.691 1.00 79.12 150 ASN A CA 1
ATOM 1220 C C . ASN A 1 150 ? 1.188 2.525 -14.510 1.00 79.12 150 ASN A C 1
ATOM 1222 O O . ASN A 1 150 ? 1.838 2.126 -13.544 1.00 79.12 150 ASN A O 1
ATOM 1226 N N . GLN A 1 151 ? 0.710 3.762 -14.606 1.00 79.38 151 GLN A N 1
ATOM 1227 C CA . GLN A 1 151 ? 0.969 4.804 -13.619 1.00 79.38 151 GLN A CA 1
ATOM 1228 C C . GLN A 1 151 ? 0.415 4.468 -12.229 1.00 79.38 151 GLN A C 1
ATOM 1230 O O . GLN A 1 151 ? 0.953 4.926 -11.217 1.00 79.38 151 GLN A O 1
ATOM 1235 N N . GLU A 1 152 ? -0.618 3.622 -12.160 1.00 80.00 152 GLU A N 1
ATOM 1236 C CA . GLU A 1 152 ? -1.167 3.089 -10.912 1.00 80.00 152 GLU A CA 1
ATOM 1237 C C . GLU A 1 152 ? -0.155 2.228 -10.162 1.00 80.00 152 GLU A C 1
ATOM 1239 O O . GLU A 1 152 ? 0.121 2.515 -8.993 1.00 80.00 152 GLU A O 1
ATOM 1244 N N . PHE A 1 153 ? 0.482 1.285 -10.858 1.00 84.56 153 PHE A N 1
ATOM 1245 C CA . PHE A 1 153 ? 1.539 0.454 -10.283 1.00 84.56 153 PHE A CA 1
ATOM 1246 C C . PHE A 1 153 ? 2.810 1.237 -9.979 1.00 84.56 153 PHE A C 1
ATOM 1248 O O . PHE A 1 153 ? 3.333 1.088 -8.883 1.00 84.56 153 PHE A O 1
ATOM 1255 N N . VAL A 1 154 ? 3.257 2.120 -10.876 1.00 87.25 154 VAL A N 1
ATOM 1256 C CA . VAL A 1 154 ? 4.460 2.940 -10.645 1.00 87.25 154 VAL A CA 1
ATOM 1257 C C . VAL A 1 154 ? 4.322 3.758 -9.357 1.00 87.25 154 VAL A C 1
ATOM 1259 O O . VAL A 1 154 ? 5.209 3.744 -8.507 1.00 87.25 154 VAL A O 1
ATOM 1262 N N . ALA A 1 155 ? 3.186 4.435 -9.154 1.00 88.69 155 ALA A N 1
ATOM 1263 C CA . ALA A 1 155 ? 2.976 5.195 -7.923 1.00 88.69 155 ALA A CA 1
ATOM 1264 C C . ALA A 1 155 ? 2.800 4.299 -6.690 1.00 88.69 155 ALA A C 1
ATOM 1266 O O . ALA A 1 155 ? 3.215 4.687 -5.600 1.00 88.69 155 ALA A O 1
ATOM 1267 N N . LEU A 1 156 ? 2.182 3.121 -6.838 1.00 90.06 156 LEU A N 1
ATOM 1268 C CA . LEU A 1 156 ? 2.047 2.165 -5.740 1.00 90.06 156 LEU A CA 1
ATOM 1269 C C . LEU A 1 156 ? 3.418 1.637 -5.297 1.00 90.06 156 LEU A C 1
ATOM 1271 O O . LEU A 1 156 ? 3.715 1.660 -4.107 1.00 90.06 156 LEU A O 1
ATOM 1275 N N . GLU A 1 157 ? 4.255 1.204 -6.236 1.00 89.69 157 GLU A N 1
ATOM 1276 C CA . GLU A 1 157 ? 5.612 0.714 -5.977 1.00 89.69 157 GLU A CA 1
ATOM 1277 C C . GLU A 1 157 ? 6.478 1.820 -5.352 1.00 89.69 157 GLU A C 1
ATOM 1279 O O . GLU A 1 157 ? 7.121 1.590 -4.327 1.00 89.69 157 GLU A O 1
ATOM 1284 N N . PHE A 1 158 ? 6.401 3.055 -5.865 1.00 90.81 158 PHE A N 1
ATOM 1285 C CA . PHE A 1 158 ? 7.092 4.202 -5.267 1.00 90.81 158 PHE A CA 1
ATOM 1286 C C . PHE A 1 158 ? 6.602 4.512 -3.843 1.00 90.81 158 PHE A C 1
ATOM 1288 O O . PHE A 1 158 ? 7.400 4.783 -2.948 1.00 90.81 158 PHE A O 1
ATOM 1295 N N . ALA A 1 159 ? 5.294 4.428 -3.588 1.00 91.56 159 ALA A N 1
ATOM 1296 C CA . ALA A 1 159 ? 4.756 4.606 -2.243 1.00 91.56 159 ALA A CA 1
ATOM 1297 C C . ALA A 1 159 ? 5.218 3.504 -1.279 1.00 91.56 159 ALA A C 1
ATOM 1299 O O . ALA A 1 159 ? 5.526 3.797 -0.126 1.00 91.56 159 ALA A O 1
ATOM 1300 N N . VAL A 1 160 ? 5.299 2.248 -1.733 1.00 89.44 160 VAL A N 1
ATOM 1301 C CA . VAL A 1 160 ? 5.847 1.141 -0.933 1.00 89.44 160 VAL A CA 1
ATOM 1302 C C . VAL A 1 160 ? 7.318 1.390 -0.598 1.00 89.44 160 VAL A C 1
ATOM 1304 O O . VAL A 1 160 ? 7.704 1.207 0.557 1.00 89.44 160 VAL A O 1
ATOM 1307 N N . TYR A 1 161 ? 8.112 1.882 -1.552 1.00 87.75 161 TYR A N 1
ATOM 1308 C CA . TYR A 1 161 ? 9.487 2.302 -1.284 1.00 87.75 161 TYR A CA 1
ATOM 1309 C C . TYR A 1 161 ? 9.549 3.381 -0.193 1.00 87.75 161 TYR A C 1
ATOM 1311 O O . TYR A 1 161 ? 10.251 3.205 0.802 1.00 87.75 161 TYR A O 1
ATOM 1319 N N . LEU A 1 162 ? 8.766 4.458 -0.322 1.00 89.38 162 LEU A N 1
ATOM 1320 C CA . LEU A 1 162 ? 8.726 5.543 0.666 1.00 89.38 162 LEU A CA 1
ATOM 1321 C C . LEU A 1 162 ? 8.362 5.021 2.064 1.00 89.38 162 LEU A C 1
ATOM 1323 O O . LEU A 1 162 ? 8.967 5.416 3.057 1.00 89.38 162 LEU A O 1
ATOM 1327 N N . LEU A 1 163 ? 7.421 4.076 2.154 1.00 89.50 163 LEU A N 1
ATOM 1328 C CA . LEU A 1 163 ? 7.079 3.423 3.421 1.00 89.50 163 LEU A CA 1
ATOM 1329 C C . LEU A 1 163 ? 8.248 2.615 3.995 1.00 89.50 163 LEU A C 1
ATOM 1331 O O . LEU A 1 163 ? 8.421 2.608 5.214 1.00 89.50 163 LEU A O 1
ATOM 1335 N N . SER A 1 164 ? 9.042 1.956 3.148 1.00 86.44 164 SER A N 1
ATOM 1336 C CA . SER A 1 164 ? 10.185 1.145 3.584 1.00 86.44 164 SER A CA 1
ATOM 1337 C C . SER A 1 164 ? 11.301 1.984 4.218 1.00 86.44 164 SER A C 1
ATOM 1339 O O . SER A 1 164 ? 11.929 1.534 5.174 1.00 86.44 164 SER A O 1
ATOM 1341 N N . ILE A 1 165 ? 11.477 3.227 3.755 1.00 85.62 165 ILE A N 1
ATOM 1342 C CA . ILE A 1 165 ? 12.450 4.187 4.297 1.00 85.62 165 ILE A CA 1
ATOM 1343 C C . ILE A 1 165 ? 11.860 5.104 5.384 1.00 85.62 165 ILE A C 1
ATOM 1345 O O . ILE A 1 165 ? 12.543 5.982 5.900 1.00 85.62 165 ILE A O 1
ATOM 1349 N N . GLY A 1 166 ? 10.591 4.907 5.760 1.00 86.38 166 GLY A N 1
ATOM 1350 C CA . GLY A 1 166 ? 9.925 5.669 6.822 1.00 86.38 166 GLY A CA 1
ATOM 1351 C C . GLY A 1 166 ? 9.265 6.987 6.390 1.00 86.38 166 GLY A C 1
ATOM 1352 O O . GLY A 1 166 ? 8.648 7.649 7.227 1.00 86.38 166 GLY A O 1
ATOM 1353 N N . GLU A 1 167 ? 9.292 7.339 5.103 1.00 89.31 167 GLU A N 1
ATOM 1354 C CA . GLU A 1 167 ? 8.723 8.567 4.519 1.00 89.31 167 GLU A CA 1
ATOM 1355 C C . GLU A 1 167 ? 7.200 8.468 4.304 1.00 89.31 167 GLU A C 1
ATOM 1357 O O . GLU A 1 167 ? 6.647 8.578 3.205 1.00 89.31 167 GLU A O 1
ATOM 1362 N N . LYS A 1 168 ? 6.469 8.239 5.396 1.00 90.00 168 LYS A N 1
ATOM 1363 C CA . LYS A 1 168 ? 5.026 7.954 5.362 1.00 90.00 168 LYS A CA 1
ATOM 1364 C C . LYS A 1 168 ? 4.176 9.095 4.803 1.00 90.00 168 LYS A C 1
ATOM 1366 O O . LYS A 1 168 ? 3.208 8.838 4.091 1.00 90.00 168 LYS A O 1
ATOM 1371 N N . ALA A 1 169 ? 4.486 10.343 5.156 1.00 89.88 169 ALA A N 1
ATOM 1372 C CA . ALA A 1 169 ? 3.685 11.499 4.747 1.00 89.88 169 ALA A CA 1
ATOM 1373 C C . ALA A 1 169 ? 3.711 11.687 3.222 1.00 89.88 169 ALA A C 1
ATOM 1375 O O . ALA A 1 169 ? 2.679 11.950 2.593 1.00 89.88 169 ALA A O 1
ATOM 1376 N N . GLU A 1 170 ? 4.881 11.478 2.618 1.00 90.56 170 GLU A N 1
ATOM 1377 C CA . GLU A 1 170 ? 5.035 11.505 1.171 1.00 90.56 170 GLU A CA 1
ATOM 1378 C C . GLU A 1 170 ? 4.335 10.309 0.520 1.00 90.56 170 GLU A C 1
ATOM 1380 O O . GLU A 1 170 ? 3.575 10.503 -0.428 1.00 90.56 170 GLU A O 1
ATOM 1385 N N . ALA A 1 171 ? 4.471 9.100 1.080 1.00 92.00 171 ALA A N 1
ATOM 1386 C CA . ALA A 1 171 ? 3.769 7.916 0.581 1.00 92.00 171 ALA A CA 1
ATOM 1387 C C . ALA A 1 171 ? 2.244 8.122 0.541 1.00 92.00 171 ALA A C 1
ATOM 1389 O O . ALA A 1 171 ? 1.593 7.822 -0.460 1.00 92.00 171 ALA A O 1
ATOM 1390 N N . VAL A 1 172 ? 1.664 8.699 1.602 1.00 91.69 172 VAL A N 1
ATOM 1391 C CA . VAL A 1 172 ? 0.237 9.058 1.651 1.00 91.69 172 VAL A CA 1
ATOM 1392 C C . VAL A 1 172 ? -0.115 10.058 0.553 1.00 91.69 172 VAL A C 1
ATOM 1394 O O . VAL A 1 172 ? -1.136 9.893 -0.113 1.00 91.69 172 VAL A O 1
ATOM 1397 N N . THR A 1 173 ? 0.727 11.068 0.338 1.00 91.50 173 THR A N 1
ATOM 1398 C CA . THR A 1 173 ? 0.520 12.072 -0.713 1.00 91.50 173 THR A CA 1
ATOM 1399 C C . THR A 1 173 ? 0.529 11.429 -2.099 1.00 91.50 173 THR A C 1
ATOM 1401 O O . THR A 1 173 ? -0.366 11.697 -2.899 1.00 91.50 173 THR A O 1
ATOM 1404 N N . VAL A 1 174 ? 1.488 10.539 -2.370 1.00 90.56 174 VAL A N 1
ATOM 1405 C CA . VAL A 1 174 ? 1.595 9.786 -3.629 1.00 90.56 174 VAL A CA 1
ATOM 1406 C C . VAL A 1 174 ? 0.361 8.917 -3.861 1.00 90.56 174 VAL A C 1
ATOM 1408 O O . VAL A 1 174 ? -0.221 8.975 -4.940 1.00 90.56 174 VAL A O 1
ATOM 1411 N N . LEU A 1 175 ? -0.078 8.162 -2.850 1.00 89.75 175 LEU A N 1
ATOM 1412 C CA . LEU A 1 175 ? -1.241 7.275 -2.955 1.00 89.75 175 LEU A CA 1
ATOM 1413 C C . LEU A 1 175 ? -2.568 8.035 -3.091 1.00 89.75 175 LEU A C 1
ATOM 1415 O O . LEU A 1 175 ? -3.504 7.524 -3.700 1.00 89.75 175 LEU A O 1
ATOM 1419 N N . GLN A 1 176 ? -2.671 9.237 -2.518 1.00 87.75 176 GLN A N 1
ATOM 1420 C CA . GLN A 1 176 ? -3.863 10.085 -2.621 1.00 87.75 176 GLN A CA 1
ATOM 1421 C C . GLN A 1 176 ? -3.962 10.812 -3.961 1.00 87.75 176 GLN A C 1
ATOM 1423 O O . GLN A 1 176 ? -5.074 11.057 -4.446 1.00 87.75 176 GLN A O 1
ATOM 1428 N N . LYS A 1 177 ? -2.815 11.178 -4.544 1.00 76.75 177 LYS A N 1
ATOM 1429 C CA . LYS A 1 177 ? -2.744 11.862 -5.833 1.00 76.75 177 LYS A CA 1
ATOM 1430 C C . LYS A 1 177 ? -3.411 10.961 -6.881 1.00 76.75 177 LYS A C 1
ATOM 1432 O O . LYS A 1 177 ? -3.126 9.775 -6.973 1.00 76.75 177 LYS A O 1
ATOM 1437 N N . ASP A 1 178 ? -4.370 11.523 -7.610 1.00 62.38 178 ASP A N 1
ATOM 1438 C CA . ASP A 1 178 ? -5.120 10.880 -8.701 1.00 62.38 178 ASP A CA 1
ATOM 1439 C C . ASP A 1 178 ? -6.301 9.951 -8.314 1.00 62.38 178 ASP A C 1
ATOM 1441 O O . ASP A 1 178 ? -7.123 9.643 -9.181 1.00 62.38 178 ASP A O 1
ATOM 1445 N N . ILE A 1 179 ? -6.545 9.640 -7.025 1.00 61.56 179 ILE A N 1
ATOM 1446 C CA . ILE A 1 179 ? -7.832 9.022 -6.600 1.00 61.56 179 ILE A CA 1
ATOM 1447 C C . ILE A 1 179 ? -9.014 9.972 -6.891 1.00 61.56 179 ILE A C 1
ATOM 1449 O O . ILE A 1 179 ? -10.117 9.531 -7.224 1.00 61.56 179 ILE A O 1
ATOM 1453 N N . SER A 1 180 ? -8.778 11.287 -6.823 1.00 50.94 180 SER A N 1
ATOM 1454 C CA . SER A 1 180 ? -9.776 12.337 -7.065 1.00 50.94 180 SER A CA 1
ATOM 1455 C C . SER A 1 180 ? -9.990 12.691 -8.543 1.00 50.94 180 SER A C 1
ATOM 1457 O O . SER A 1 180 ? -10.980 13.354 -8.866 1.00 50.94 180 SER A O 1
ATOM 1459 N N . TYR A 1 181 ? -9.120 12.250 -9.462 1.00 47.12 181 TYR A N 1
ATOM 1460 C CA . TYR A 1 181 ? -9.220 12.630 -10.872 1.00 47.12 181 TYR A CA 1
ATOM 1461 C C . TYR A 1 181 ? -10.196 11.697 -11.613 1.00 47.12 181 TYR A C 1
ATOM 1463 O O . TYR A 1 181 ? -9.914 10.536 -11.926 1.00 47.12 181 TYR A O 1
ATOM 1471 N N . ARG A 1 182 ? -11.398 12.226 -11.879 1.00 45.97 182 ARG A N 1
ATOM 1472 C CA . ARG A 1 182 ? -12.472 11.634 -12.707 1.00 45.97 182 ARG A CA 1
ATOM 1473 C C . ARG A 1 182 ? -12.320 11.982 -14.205 1.00 45.97 182 ARG A C 1
ATOM 1475 O O . ARG A 1 182 ? -13.292 11.962 -14.957 1.00 45.97 182 ARG A O 1
ATOM 1482 N N . GLY A 1 183 ? -11.117 12.360 -14.639 1.00 35.50 183 GLY A N 1
ATOM 1483 C CA . GLY A 1 183 ? -10.857 12.949 -15.954 1.00 35.50 183 GLY A CA 1
ATOM 1484 C C . GLY A 1 183 ? -10.279 11.977 -16.985 1.00 35.50 183 GLY A C 1
ATOM 1485 O O . GLY A 1 183 ? -9.129 11.586 -16.869 1.00 35.50 183 GLY A O 1
ATOM 1486 N N . LYS A 1 184 ? -11.108 11.663 -17.991 1.00 38.09 184 LYS A N 1
ATOM 1487 C CA . LYS A 1 184 ? -10.861 11.223 -19.385 1.00 38.09 184 LYS A CA 1
ATOM 1488 C C . LYS A 1 184 ? -9.730 10.218 -19.712 1.00 38.09 184 LYS A C 1
ATOM 1490 O O . LYS A 1 184 ? -8.552 10.535 -19.672 1.00 38.09 184 LYS A O 1
ATOM 1495 N N . LYS A 1 185 ? -10.184 9.114 -20.329 1.00 37.53 185 LYS A N 1
ATOM 1496 C CA . LYS A 1 185 ? -9.553 8.370 -21.440 1.00 37.53 185 LYS A CA 1
ATOM 1497 C C . LYS A 1 185 ? -8.176 7.748 -21.174 1.00 37.53 185 LYS A C 1
ATOM 1499 O O . LYS A 1 185 ? -7.208 8.069 -21.844 1.00 37.53 185 LYS A O 1
ATOM 1504 N N . PHE A 1 186 ? -8.150 6.738 -20.318 1.00 38.72 186 PHE A N 1
ATOM 1505 C CA . PHE A 1 186 ? -7.496 5.478 -20.669 1.00 38.72 186 PHE A CA 1
ATOM 1506 C C . PHE A 1 186 ? -8.454 4.372 -20.229 1.00 38.72 186 PHE A C 1
ATOM 1508 O O . PHE A 1 186 ? -9.049 4.483 -19.153 1.00 38.72 186 PHE A O 1
ATOM 1515 N N . GLU A 1 187 ? -8.691 3.377 -21.082 1.00 42.78 187 GLU A N 1
ATOM 1516 C CA . GLU A 1 187 ? -9.462 2.181 -20.732 1.00 42.78 187 GLU A CA 1
ATOM 1517 C C . GLU A 1 187 ? -8.705 1.426 -19.633 1.00 42.78 187 GLU A C 1
ATOM 1519 O O . GLU A 1 187 ? -7.875 0.561 -19.882 1.00 42.78 187 GLU A O 1
ATOM 1524 N N . MET A 1 188 ? -8.922 1.850 -18.392 1.00 51.50 188 MET A N 1
ATOM 1525 C CA . MET A 1 188 ? -8.366 1.232 -17.199 1.00 51.50 188 MET A CA 1
ATOM 1526 C C . MET A 1 188 ? -9.232 0.051 -16.774 1.00 51.50 188 MET A C 1
ATOM 1528 O O . MET A 1 188 ? -10.465 0.120 -16.799 1.00 51.50 188 MET A O 1
ATOM 1532 N N . GLY A 1 189 ? -8.585 -0.984 -16.240 1.00 56.94 189 GLY A N 1
ATOM 1533 C CA . GLY A 1 189 ? -9.254 -1.935 -15.366 1.00 56.94 189 GLY A CA 1
ATOM 1534 C C . GLY A 1 189 ? -9.601 -1.254 -14.040 1.00 56.94 189 GLY A C 1
ATOM 1535 O O . GLY A 1 189 ? -8.737 -0.681 -13.382 1.00 56.94 189 GLY A O 1
ATOM 1536 N N . LYS A 1 190 ? -10.863 -1.331 -13.604 1.00 64.25 190 LYS A N 1
ATOM 1537 C CA . LYS A 1 190 ? -11.320 -0.814 -12.295 1.00 64.25 190 LYS A CA 1
ATOM 1538 C C . LYS A 1 190 ? -10.492 -1.343 -11.102 1.00 64.25 190 LYS A C 1
ATOM 1540 O O . LYS A 1 190 ? -10.478 -0.704 -10.053 1.00 64.25 190 LYS A O 1
ATOM 1545 N N . GLY A 1 191 ? -9.803 -2.478 -11.267 1.00 69.19 191 GLY A N 1
ATOM 1546 C CA . GLY A 1 191 ? -8.986 -3.128 -10.237 1.00 69.19 191 GLY A CA 1
ATOM 1547 C C . GLY A 1 191 ? -7.741 -2.343 -9.808 1.00 69.19 191 GLY A C 1
ATOM 1548 O O . GLY A 1 191 ? -7.480 -2.254 -8.610 1.00 69.19 191 GLY A O 1
ATOM 1549 N N . ASP A 1 192 ? -7.023 -1.705 -10.738 1.00 76.62 192 ASP A N 1
ATOM 1550 C CA . ASP A 1 192 ? -5.734 -1.048 -10.440 1.00 76.62 192 ASP A CA 1
ATOM 1551 C C . ASP A 1 192 ? -5.905 0.190 -9.548 1.00 76.62 192 ASP A C 1
ATOM 1553 O O . ASP A 1 192 ? -5.147 0.443 -8.610 1.00 76.62 192 ASP A O 1
ATOM 1557 N N . ARG A 1 193 ? -6.982 0.947 -9.771 1.00 80.62 193 ARG A N 1
ATOM 1558 C CA . ARG A 1 193 ? -7.325 2.069 -8.893 1.00 80.62 193 ARG A CA 1
ATOM 1559 C C . ARG A 1 193 ? -7.701 1.579 -7.497 1.00 80.62 193 ARG A C 1
ATOM 1561 O O . ARG A 1 193 ? -7.354 2.225 -6.505 1.00 80.62 193 ARG A O 1
ATOM 1568 N N . GLN A 1 194 ? -8.419 0.456 -7.401 1.00 86.38 194 GLN A N 1
ATOM 1569 C CA . GLN A 1 194 ? -8.796 -0.055 -6.092 1.00 86.38 194 GLN A CA 1
ATOM 1570 C C . GLN A 1 194 ? -7.584 -0.587 -5.329 1.00 86.38 194 GLN A C 1
ATOM 1572 O O . GLN A 1 194 ? -7.496 -0.326 -4.134 1.00 86.38 194 GLN A O 1
ATOM 1577 N N . ILE A 1 195 ? -6.626 -1.265 -5.971 1.00 88.12 195 ILE A N 1
ATOM 1578 C CA . ILE A 1 195 ? -5.455 -1.750 -5.230 1.00 88.12 195 ILE A CA 1
ATOM 1579 C C . ILE A 1 195 ? -4.711 -0.581 -4.578 1.00 88.12 195 ILE A C 1
ATOM 1581 O O . ILE A 1 195 ? -4.478 -0.608 -3.370 1.00 88.12 195 ILE A O 1
ATOM 1585 N N . ARG A 1 196 ? -4.484 0.518 -5.311 1.00 87.62 196 ARG A N 1
ATOM 1586 C CA . ARG A 1 196 ? -3.883 1.736 -4.748 1.00 87.62 196 ARG A CA 1
ATOM 1587 C C . ARG A 1 196 ? -4.713 2.299 -3.586 1.00 87.62 196 ARG A C 1
ATOM 1589 O O . ARG A 1 196 ? -4.164 2.601 -2.525 1.00 87.62 196 ARG A O 1
ATOM 1596 N N . LYS A 1 197 ? -6.038 2.394 -3.755 1.00 90.94 197 LYS A N 1
ATOM 1597 C CA . LYS A 1 197 ? -6.976 2.847 -2.712 1.00 90.94 197 LYS A CA 1
ATOM 1598 C C . LYS A 1 197 ? -6.898 1.960 -1.458 1.00 90.94 197 LYS A C 1
ATOM 1600 O O . LYS A 1 197 ? -6.849 2.477 -0.347 1.00 90.94 197 LYS A O 1
ATOM 1605 N N . ALA A 1 198 ? -6.814 0.643 -1.620 1.00 92.88 198 ALA A N 1
ATOM 1606 C CA . ALA A 1 198 ? -6.714 -0.311 -0.523 1.00 92.88 198 ALA A CA 1
ATOM 1607 C C . ALA A 1 198 ? -5.379 -0.178 0.233 1.00 92.88 198 ALA A C 1
ATOM 1609 O O . ALA A 1 198 ? -5.369 -0.174 1.464 1.00 92.88 198 ALA A O 1
ATOM 1610 N N . TYR A 1 199 ? -4.261 0.027 -0.471 1.00 93.38 199 TYR A N 1
ATOM 1611 C CA . TYR A 1 199 ? -2.969 0.314 0.166 1.00 93.38 199 TYR A CA 1
ATOM 1612 C C . TYR A 1 199 ? -2.968 1.644 0.927 1.00 93.38 199 TYR A C 1
ATOM 1614 O O . TYR A 1 199 ? -2.461 1.695 2.048 1.00 93.38 199 TYR A O 1
ATOM 1622 N N . LEU A 1 200 ? -3.598 2.697 0.394 1.00 94.19 200 LEU A N 1
ATOM 1623 C CA . LEU A 1 200 ? -3.822 3.931 1.155 1.00 94.19 200 LEU A CA 1
ATOM 1624 C C . LEU A 1 200 ? -4.611 3.651 2.443 1.00 94.19 200 LEU A C 1
ATOM 1626 O O . LEU A 1 200 ? -4.239 4.133 3.513 1.00 94.19 200 LEU A O 1
ATOM 1630 N N . GLY A 1 201 ? -5.659 2.829 2.349 1.00 95.50 201 GLY A N 1
ATOM 1631 C CA . GLY A 1 201 ? -6.427 2.360 3.499 1.00 95.50 201 GLY A CA 1
ATOM 1632 C C . GLY A 1 201 ? -5.561 1.668 4.550 1.00 95.50 201 GLY A C 1
ATOM 1633 O O . GLY A 1 201 ? -5.717 1.954 5.734 1.00 95.50 201 GLY A O 1
ATOM 1634 N N . LEU A 1 202 ? -4.604 0.821 4.149 1.00 95.44 202 LEU A N 1
ATOM 1635 C CA . LEU A 1 202 ? -3.677 0.164 5.083 1.00 95.44 202 LEU A CA 1
ATOM 1636 C C . LEU A 1 202 ? -2.783 1.165 5.816 1.00 95.44 202 LEU A C 1
ATOM 1638 O O . LEU A 1 202 ? -2.596 1.040 7.028 1.00 95.44 202 LEU A O 1
ATOM 1642 N N . VAL A 1 203 ? -2.246 2.160 5.106 1.00 94.94 203 VAL A N 1
ATOM 1643 C CA . VAL A 1 203 ? -1.407 3.196 5.722 1.00 94.94 203 VAL A CA 1
ATOM 1644 C C . VAL A 1 203 ? -2.226 4.000 6.733 1.00 94.94 203 VAL A C 1
ATOM 1646 O O . VAL A 1 203 ? -1.809 4.150 7.881 1.00 94.94 203 VAL A O 1
ATOM 1649 N N . LEU A 1 204 ? -3.430 4.435 6.355 1.00 95.56 204 LEU A N 1
ATOM 1650 C CA . LEU A 1 204 ? -4.339 5.170 7.240 1.00 95.56 204 LEU A CA 1
ATOM 1651 C C . LEU A 1 204 ? -4.779 4.331 8.447 1.00 95.56 204 LEU A C 1
ATOM 1653 O O . LEU A 1 204 ? -4.779 4.829 9.570 1.00 95.56 204 LEU A O 1
ATOM 1657 N N . HIS A 1 205 ? -5.082 3.049 8.240 1.00 96.75 205 HIS A N 1
ATOM 1658 C CA . HIS A 1 205 ? -5.381 2.103 9.313 1.00 96.75 205 HIS A CA 1
ATOM 1659 C C . HIS A 1 205 ? -4.200 1.971 10.284 1.00 96.75 205 HIS A C 1
ATOM 1661 O O . HIS A 1 205 ? -4.389 1.923 11.498 1.00 96.75 205 HIS A O 1
ATOM 1667 N N . SER A 1 206 ? -2.964 1.909 9.778 1.00 94.94 206 SER A N 1
ATOM 1668 C CA . SER A 1 206 ? -1.777 1.829 10.636 1.00 94.94 206 SER A CA 1
ATOM 1669 C C . SER A 1 206 ? -1.616 3.074 11.517 1.00 94.94 206 SER A C 1
ATOM 1671 O O . SER A 1 206 ? -1.292 2.943 12.699 1.00 94.94 206 SER A O 1
ATOM 1673 N N . GLU A 1 207 ? -1.920 4.261 10.982 1.00 93.56 207 GLU A N 1
ATOM 1674 C CA . GLU A 1 207 ? -1.890 5.514 11.741 1.00 93.56 207 GLU A CA 1
ATOM 1675 C C . GLU A 1 207 ? -3.038 5.604 12.748 1.00 93.56 207 GLU A C 1
ATOM 1677 O O . GLU A 1 207 ? -2.803 5.994 13.891 1.00 93.56 207 GLU A O 1
ATOM 1682 N N . TRP A 1 208 ? -4.244 5.157 12.385 1.00 95.88 208 TRP A N 1
ATOM 1683 C CA . TRP A 1 208 ? -5.351 5.006 13.331 1.00 95.88 208 TRP A CA 1
ATOM 1684 C C . TRP A 1 208 ? -4.964 4.089 14.497 1.00 95.88 208 TRP A C 1
ATOM 1686 O O . TRP A 1 208 ? -5.076 4.491 15.654 1.00 95.88 208 TRP A O 1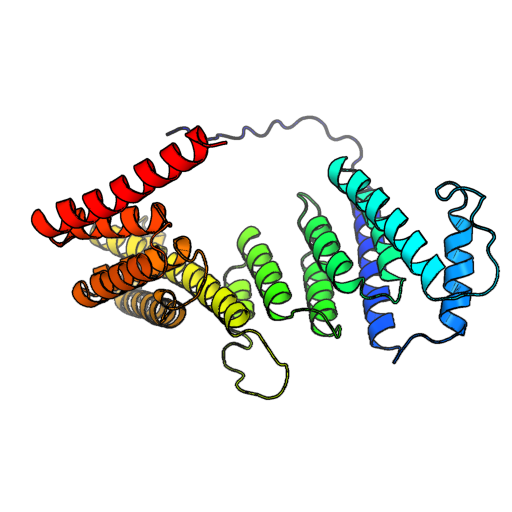
ATOM 1696 N N . ARG A 1 209 ? -4.418 2.898 14.219 1.00 94.50 209 ARG A N 1
ATOM 1697 C CA . ARG A 1 209 ? -4.024 1.938 15.260 1.00 94.50 209 ARG A CA 1
ATOM 1698 C C . ARG A 1 209 ? -2.935 2.512 16.172 1.00 94.50 209 ARG A C 1
ATOM 1700 O O . ARG A 1 209 ? -3.022 2.374 17.390 1.00 94.50 209 ARG A O 1
ATOM 1707 N N . ARG A 1 210 ? -1.928 3.190 15.608 1.00 91.88 210 ARG A N 1
ATOM 1708 C CA . ARG A 1 210 ? -0.890 3.892 16.386 1.00 91.88 210 ARG A CA 1
ATOM 1709 C C . ARG A 1 210 ? -1.503 4.977 17.276 1.00 91.88 210 ARG A C 1
ATOM 1711 O O . ARG A 1 210 ? -1.143 5.097 18.445 1.00 91.88 210 ARG A O 1
ATOM 1718 N N . CYS A 1 211 ? -2.425 5.759 16.723 1.00 91.69 211 CYS A N 1
ATOM 1719 C CA . CYS A 1 211 ? -3.126 6.823 17.425 1.00 91.69 211 CYS A CA 1
ATOM 1720 C C . CYS A 1 211 ? -3.975 6.267 18.588 1.00 91.69 211 CYS A C 1
ATOM 1722 O O . CYS A 1 211 ? -3.817 6.726 19.719 1.00 91.69 211 CYS A O 1
ATOM 1724 N N . ARG A 1 212 ? -4.757 5.200 18.364 1.00 91.88 212 ARG A N 1
ATOM 1725 C CA . ARG A 1 212 ? -5.517 4.486 19.411 1.00 91.88 212 ARG A CA 1
ATOM 1726 C C . ARG A 1 212 ? -4.623 3.994 20.542 1.00 91.88 212 ARG A C 1
ATOM 1728 O O . ARG A 1 212 ? -4.899 4.281 21.701 1.00 91.88 212 ARG A O 1
ATOM 1735 N N . GLN A 1 213 ? -3.522 3.318 20.216 1.00 91.38 213 GLN A N 1
ATOM 1736 C CA . GLN A 1 213 ? -2.592 2.801 21.224 1.00 91.38 213 GLN A CA 1
ATOM 1737 C C . GLN A 1 213 ? -2.023 3.906 22.122 1.00 91.38 213 GLN A C 1
ATOM 1739 O O . GLN A 1 213 ? -1.844 3.694 23.320 1.00 91.38 213 GLN A O 1
ATOM 1744 N N . LEU A 1 214 ? -1.732 5.082 21.561 1.00 89.31 214 LEU A N 1
ATOM 1745 C CA . LEU A 1 214 ? -1.240 6.222 22.335 1.00 89.31 214 LEU A CA 1
ATOM 1746 C C . LEU A 1 214 ? -2.328 6.808 23.245 1.00 89.31 214 LEU A C 1
ATOM 1748 O O . LEU A 1 214 ? -2.054 7.062 24.416 1.00 89.31 214 LEU A O 1
ATOM 1752 N N . LEU A 1 215 ? -3.565 6.934 22.754 1.00 89.25 215 LEU A N 1
ATOM 1753 C CA . LEU A 1 215 ? -4.712 7.360 23.566 1.00 89.25 215 LEU A CA 1
ATOM 1754 C C . LEU A 1 215 ? -4.992 6.396 24.723 1.00 89.25 215 LEU A C 1
ATOM 1756 O O . LEU A 1 215 ? -5.263 6.824 25.841 1.00 89.25 215 LEU A O 1
ATOM 1760 N N . GLU A 1 216 ? -4.910 5.092 24.482 1.00 89.44 216 GLU A N 1
ATOM 1761 C CA . GLU A 1 216 ? -5.097 4.085 25.524 1.00 89.44 216 GLU A CA 1
ATOM 1762 C C . GLU A 1 216 ? -4.001 4.129 26.589 1.00 89.44 216 GLU A C 1
ATOM 1764 O O . GLU A 1 216 ? -4.302 4.085 27.780 1.00 89.44 216 GLU A O 1
ATOM 1769 N N . LYS A 1 217 ? -2.732 4.253 26.178 1.00 88.31 217 LYS A N 1
ATOM 1770 C CA . LYS A 1 217 ? -1.614 4.414 27.118 1.00 88.31 217 LYS A CA 1
ATOM 1771 C C . LYS A 1 217 ? -1.767 5.676 27.959 1.00 88.31 217 LYS A C 1
ATOM 1773 O O . LYS A 1 217 ? -1.521 5.622 29.158 1.00 88.31 217 LYS A O 1
ATOM 1778 N N . HIS A 1 218 ? -2.222 6.778 27.359 1.00 85.81 218 HIS A N 1
ATOM 1779 C CA . HIS A 1 218 ? -2.548 8.001 28.093 1.00 85.81 218 HIS A CA 1
ATOM 1780 C C . HIS A 1 218 ? -3.630 7.742 29.148 1.00 85.81 218 HIS A C 1
ATOM 1782 O O . HIS A 1 218 ? -3.442 8.065 30.316 1.00 85.81 218 HIS A O 1
ATOM 1788 N N . LYS A 1 219 ? -4.739 7.094 28.761 1.00 86.25 219 LYS A N 1
ATOM 1789 C CA . LYS A 1 219 ? -5.846 6.753 29.675 1.00 86.25 219 LYS A CA 1
ATOM 1790 C C . LYS A 1 219 ? -5.408 5.850 30.834 1.00 86.25 219 LYS A C 1
ATOM 1792 O O . LYS A 1 219 ? -5.971 5.957 31.917 1.00 86.25 219 LYS A O 1
ATOM 1797 N N . ARG A 1 220 ? -4.410 4.984 30.621 1.00 87.38 220 ARG A N 1
ATOM 1798 C CA . ARG A 1 220 ? -3.820 4.118 31.658 1.00 87.38 220 ARG A CA 1
ATOM 1799 C C . ARG A 1 220 ? -2.668 4.763 32.443 1.00 87.38 220 ARG A C 1
ATOM 1801 O O . ARG A 1 220 ? -2.177 4.145 33.380 1.00 87.38 220 ARG A O 1
ATOM 1808 N N . GLY A 1 221 ? -2.233 5.974 32.086 1.00 83.56 221 GLY A N 1
ATOM 1809 C CA . GLY A 1 221 ? -1.093 6.647 32.723 1.00 83.56 221 GLY A CA 1
ATOM 1810 C C . GLY A 1 221 ? 0.275 6.022 32.405 1.00 83.56 221 GLY A C 1
ATOM 1811 O O . GLY A 1 221 ? 1.212 6.177 33.176 1.00 83.56 221 GLY A O 1
ATOM 1812 N N . GLU A 1 222 ? 0.401 5.298 31.288 1.00 83.88 222 GLU A N 1
ATOM 1813 C CA . GLU A 1 222 ? 1.602 4.533 30.893 1.00 83.88 222 GLU A CA 1
ATOM 1814 C C . GLU A 1 222 ? 2.546 5.300 29.943 1.00 83.88 222 GLU A C 1
ATOM 1816 O O . GLU A 1 222 ? 3.500 4.729 29.407 1.00 83.88 222 GLU A O 1
ATOM 1821 N N . LEU A 1 223 ? 2.255 6.566 29.645 1.00 80.50 223 LEU A N 1
ATOM 1822 C CA . LEU A 1 223 ? 3.071 7.389 28.752 1.00 80.50 223 LEU A CA 1
ATOM 1823 C C . LEU A 1 223 ? 4.244 8.032 29.511 1.00 80.50 223 LEU A C 1
ATOM 1825 O O . LEU A 1 223 ? 4.124 8.401 30.676 1.00 80.50 223 LEU A O 1
ATOM 1829 N N . THR A 1 224 ? 5.382 8.185 28.831 1.00 73.62 224 THR A N 1
ATOM 1830 C CA . THR A 1 224 ? 6.522 8.969 29.333 1.00 73.62 224 THR A CA 1
ATOM 1831 C C . THR A 1 224 ? 6.161 10.452 29.398 1.00 73.62 224 THR A C 1
ATOM 1833 O O . THR A 1 224 ? 5.337 10.905 28.607 1.00 73.62 224 THR A O 1
ATOM 1836 N N . ASP A 1 225 ? 6.791 11.221 30.289 1.00 69.56 225 ASP A N 1
ATOM 1837 C CA . ASP A 1 225 ? 6.420 12.622 30.566 1.00 69.56 225 ASP A CA 1
ATOM 1838 C C . ASP A 1 225 ? 6.303 13.505 29.306 1.00 69.56 225 ASP A C 1
ATOM 1840 O O . ASP A 1 225 ? 5.347 14.270 29.177 1.00 69.56 225 ASP A O 1
ATOM 1844 N N . GLU A 1 226 ? 7.199 13.339 28.327 1.00 66.38 226 GLU A N 1
ATOM 1845 C CA . GLU A 1 226 ? 7.187 14.092 27.059 1.00 66.38 226 GLU A CA 1
ATOM 1846 C C . GLU A 1 226 ? 5.999 13.728 26.147 1.00 66.38 226 GLU A C 1
ATOM 1848 O O . GLU A 1 226 ? 5.330 14.609 25.608 1.00 66.38 226 GLU A O 1
ATOM 1853 N N . ALA A 1 227 ? 5.682 12.436 25.998 1.00 67.94 227 ALA A N 1
ATOM 1854 C CA . ALA A 1 227 ? 4.537 11.985 25.200 1.00 67.94 227 ALA A CA 1
ATOM 1855 C C . ALA A 1 227 ? 3.202 12.241 25.922 1.00 67.94 227 ALA A C 1
ATOM 1857 O O . ALA A 1 227 ? 2.182 12.500 25.283 1.00 67.94 227 ALA A O 1
ATOM 1858 N N . SER A 1 228 ? 3.214 12.186 27.255 1.00 68.25 228 SER A N 1
ATOM 1859 C CA . SER A 1 228 ? 2.080 12.505 28.119 1.00 68.25 228 SER A CA 1
ATOM 1860 C C . SER A 1 228 ? 1.683 13.968 27.999 1.00 68.25 228 SER A C 1
ATOM 1862 O O . SER A 1 228 ? 0.500 14.244 27.843 1.00 68.25 228 SER A O 1
ATOM 1864 N N . GLN A 1 229 ? 2.634 14.907 28.041 1.00 68.00 229 GLN A N 1
ATOM 1865 C CA . GLN A 1 229 ? 2.326 16.339 27.954 1.00 68.00 229 GLN A CA 1
ATOM 1866 C C . GLN A 1 229 ? 1.725 16.731 26.601 1.00 68.00 229 GLN A C 1
ATOM 1868 O O . GLN A 1 229 ? 0.753 17.490 26.563 1.00 68.00 229 GLN A O 1
ATOM 1873 N N . ASP A 1 230 ? 2.253 16.196 25.500 1.00 71.69 230 ASP A N 1
ATOM 1874 C CA . ASP A 1 230 ? 1.763 16.525 24.158 1.00 71.69 230 ASP A CA 1
ATOM 1875 C C . ASP A 1 230 ? 0.361 15.935 23.913 1.00 71.69 230 ASP A C 1
ATOM 1877 O O . ASP A 1 230 ? -0.554 16.627 23.463 1.00 71.69 230 ASP A O 1
ATOM 1881 N N . VAL A 1 231 ? 0.131 14.683 24.334 1.00 75.25 231 VAL A N 1
ATOM 1882 C CA . VAL A 1 231 ? -1.197 14.052 24.249 1.00 75.25 231 VAL A CA 1
ATOM 1883 C C . VAL A 1 231 ? -2.194 14.691 25.220 1.00 75.25 231 VAL A C 1
ATOM 1885 O O . VAL A 1 231 ? -3.334 14.920 24.832 1.00 75.25 231 VAL A O 1
ATOM 1888 N N . ALA A 1 232 ? -1.805 15.017 26.455 1.00 72.12 232 ALA A N 1
ATOM 1889 C CA . ALA A 1 232 ? -2.706 15.610 27.447 1.00 72.12 232 ALA A CA 1
ATOM 1890 C C . ALA A 1 232 ? -3.133 17.033 27.063 1.00 72.12 232 ALA A C 1
ATOM 1892 O O . ALA A 1 232 ? -4.308 17.380 27.178 1.00 72.12 232 ALA A O 1
ATOM 1893 N N . SER A 1 233 ? -2.194 17.851 26.573 1.00 77.19 233 SER A N 1
ATOM 1894 C CA . SER A 1 233 ? -2.473 19.233 26.164 1.00 77.19 233 SER A CA 1
ATOM 1895 C C . SER A 1 233 ? -3.321 19.324 24.888 1.00 77.19 233 SER A C 1
ATOM 1897 O O . SER A 1 233 ? -4.030 20.313 24.698 1.00 77.19 233 SER A O 1
ATOM 1899 N N . GLN A 1 234 ? -3.306 18.285 24.042 1.00 83.56 234 GLN A N 1
ATOM 1900 C CA . GLN A 1 234 ? -4.003 18.256 22.751 1.00 83.56 234 GLN A CA 1
ATOM 1901 C C . GLN A 1 234 ? -4.949 17.057 22.586 1.00 83.56 234 GLN A C 1
ATOM 1903 O O . GLN A 1 234 ? -5.272 16.674 21.459 1.00 83.56 234 GLN A O 1
ATOM 1908 N N . LEU A 1 235 ? -5.435 16.476 23.686 1.00 85.75 235 LEU A N 1
ATOM 1909 C CA . LEU A 1 235 ? -6.162 15.200 23.676 1.00 85.75 235 LEU A CA 1
ATOM 1910 C C . LEU A 1 235 ? -7.324 15.190 22.677 1.00 85.75 235 LEU A C 1
ATOM 1912 O O . LEU A 1 235 ? -7.424 14.295 21.842 1.00 85.75 235 LEU A O 1
ATOM 1916 N N . ARG A 1 236 ? -8.145 16.246 22.699 1.00 85.19 236 ARG A N 1
ATOM 1917 C CA . ARG A 1 236 ? -9.290 16.404 21.791 1.00 85.19 236 ARG A CA 1
ATOM 1918 C C . ARG A 1 236 ? -8.870 16.457 20.319 1.00 85.19 236 ARG A C 1
ATOM 1920 O O . ARG A 1 236 ? -9.558 15.915 19.458 1.00 85.19 236 ARG A O 1
ATOM 1927 N N . THR A 1 237 ? -7.752 17.113 20.018 1.00 86.88 237 THR A N 1
ATOM 1928 C CA . THR A 1 237 ? -7.194 17.173 18.660 1.00 86.88 237 THR A CA 1
ATOM 1929 C C . THR A 1 237 ? -6.729 15.790 18.216 1.00 86.88 237 THR A C 1
ATOM 1931 O O . THR A 1 237 ? -6.967 15.396 17.075 1.00 86.88 237 THR A O 1
ATOM 1934 N N . TYR A 1 238 ? -6.112 15.036 19.125 1.00 87.62 238 TYR A N 1
ATOM 1935 C CA . TYR A 1 238 ? -5.602 13.698 18.856 1.00 87.62 238 TYR A CA 1
ATOM 1936 C C . TYR A 1 238 ? -6.731 12.675 18.653 1.00 87.62 238 TYR A C 1
ATOM 1938 O O . TYR A 1 238 ? -6.673 11.879 17.718 1.00 87.62 238 TYR A O 1
ATOM 1946 N N . GLU A 1 239 ? -7.798 12.739 19.456 1.00 89.88 239 GLU A N 1
ATOM 1947 C CA . GLU A 1 239 ? -9.021 11.942 19.270 1.00 89.88 239 GLU A CA 1
ATOM 1948 C C . GLU A 1 239 ? -9.671 12.227 17.912 1.00 89.88 239 GLU A C 1
ATOM 1950 O O . GLU A 1 239 ? -9.878 11.306 17.122 1.00 89.88 239 GLU A O 1
ATOM 1955 N N . MET A 1 240 ? -9.868 13.505 17.573 1.00 90.75 240 MET A N 1
ATOM 1956 C CA . MET A 1 240 ? -10.409 13.900 16.269 1.00 90.75 240 MET A CA 1
ATOM 1957 C C . MET A 1 240 ? -9.521 13.420 15.112 1.00 90.75 240 MET A C 1
ATOM 1959 O O . MET A 1 240 ? -10.007 13.003 14.061 1.00 90.75 240 MET A O 1
ATOM 1963 N N . GLN A 1 241 ? -8.197 13.474 15.268 1.00 90.69 241 GLN A N 1
ATOM 1964 C CA . GLN A 1 241 ? -7.274 12.966 14.258 1.00 90.69 241 GLN A CA 1
ATOM 1965 C C . GLN A 1 241 ? -7.385 11.441 14.106 1.00 90.69 241 GLN A C 1
ATOM 1967 O O . GLN A 1 241 ? -7.365 10.942 12.978 1.00 90.69 241 GLN A O 1
ATOM 1972 N N . CYS A 1 242 ? -7.540 10.717 15.218 1.00 92.81 242 CYS A N 1
ATOM 1973 C CA . CYS A 1 242 ? -7.775 9.277 15.248 1.00 92.81 242 CYS A CA 1
ATOM 1974 C C . CYS A 1 242 ? -9.012 8.898 14.427 1.00 92.81 242 CYS A C 1
ATOM 1976 O O . CYS A 1 242 ? -8.925 8.076 13.511 1.00 92.81 242 CYS A O 1
ATOM 1978 N N . GLU A 1 243 ? -10.138 9.554 14.711 1.00 93.25 243 GLU A N 1
ATOM 1979 C CA . GLU A 1 243 ? -11.414 9.356 14.018 1.00 93.25 243 GLU A CA 1
ATOM 1980 C C . GLU A 1 243 ? -11.277 9.646 12.522 1.00 93.25 243 GLU A C 1
ATOM 1982 O O . GLU A 1 243 ? -11.658 8.832 11.682 1.00 93.25 243 GLU A O 1
ATOM 1987 N N . ARG A 1 244 ? -10.610 10.748 12.158 1.00 94.06 244 ARG A N 1
ATOM 1988 C CA . ARG A 1 244 ? -10.364 11.092 10.748 1.00 94.06 244 ARG A CA 1
ATOM 1989 C C . ARG A 1 244 ? -9.538 10.037 10.012 1.00 94.06 244 ARG A C 1
ATOM 1991 O O . ARG A 1 244 ? -9.756 9.843 8.813 1.00 94.06 244 ARG A O 1
ATOM 1998 N N . TYR A 1 245 ? -8.579 9.381 10.668 1.00 95.06 245 TYR A N 1
ATOM 1999 C CA . TYR A 1 245 ? -7.851 8.266 10.055 1.00 95.06 245 TYR A CA 1
ATOM 2000 C C . TYR A 1 245 ? -8.758 7.053 9.841 1.00 95.06 245 TYR A C 1
ATOM 2002 O O . TYR A 1 245 ? -8.742 6.493 8.742 1.00 95.06 245 TYR A O 1
ATOM 2010 N N . ALA A 1 246 ? -9.579 6.697 10.834 1.00 96.00 246 ALA A N 1
ATOM 2011 C CA . ALA A 1 246 ? -10.540 5.599 10.732 1.00 96.00 246 ALA A CA 1
ATOM 2012 C C . ALA A 1 246 ? -11.541 5.822 9.589 1.00 96.00 246 ALA A C 1
ATOM 2014 O O . ALA A 1 246 ? -11.667 4.977 8.705 1.00 96.00 246 ALA A O 1
ATOM 2015 N N . GLU A 1 247 ? -12.186 6.990 9.540 1.00 95.56 247 GLU A N 1
ATOM 2016 C CA . GLU A 1 247 ? -13.164 7.339 8.504 1.00 95.56 247 GLU A CA 1
ATOM 2017 C C . GLU A 1 247 ? -12.570 7.277 7.095 1.00 95.56 247 GLU A C 1
ATOM 2019 O O . GLU A 1 247 ? -13.183 6.759 6.157 1.00 95.56 247 GLU A O 1
ATOM 2024 N N . LYS A 1 248 ? -11.359 7.819 6.915 1.00 94.88 248 LYS A N 1
ATOM 2025 C CA . LYS A 1 248 ? -10.683 7.782 5.615 1.00 94.88 248 LYS A CA 1
ATOM 2026 C C . LYS A 1 248 ? -10.288 6.357 5.235 1.00 94.88 248 LYS A C 1
ATOM 2028 O O . LYS A 1 248 ? -10.414 6.007 4.063 1.00 94.88 248 LYS A O 1
ATOM 2033 N N . ALA A 1 249 ? -9.832 5.547 6.189 1.00 96.12 249 ALA A N 1
ATOM 2034 C CA . ALA A 1 249 ? -9.494 4.148 5.949 1.00 96.12 249 ALA A CA 1
ATOM 2035 C C . ALA A 1 249 ? -10.736 3.322 5.568 1.00 96.12 249 ALA A C 1
ATOM 2037 O O . ALA A 1 249 ? -10.690 2.596 4.578 1.00 96.12 249 ALA A O 1
ATOM 2038 N N . LEU A 1 250 ? -11.870 3.506 6.254 1.00 95.69 250 LEU A N 1
ATOM 2039 C CA . LEU A 1 250 ? -13.153 2.886 5.893 1.00 95.69 250 LEU A CA 1
ATOM 2040 C C . LEU A 1 250 ? -13.547 3.213 4.448 1.00 95.69 250 LEU A C 1
ATOM 2042 O O . LEU A 1 250 ? -13.806 2.311 3.655 1.00 95.69 250 LEU A O 1
ATOM 2046 N N . LYS A 1 251 ? -13.498 4.497 4.068 1.00 94.00 251 LYS A N 1
ATOM 2047 C CA . LYS A 1 251 ? -13.765 4.931 2.684 1.00 94.00 251 LYS A CA 1
ATOM 2048 C C . LYS A 1 251 ? -12.807 4.296 1.679 1.00 94.00 251 LYS A C 1
ATOM 2050 O O . LYS A 1 251 ? -13.192 4.068 0.534 1.00 94.00 251 LYS A O 1
ATOM 2055 N N . CYS A 1 252 ? -11.561 4.029 2.075 1.00 93.94 252 CYS A N 1
ATOM 2056 C CA . CYS A 1 252 ? -10.573 3.364 1.229 1.00 93.94 252 CYS A CA 1
ATOM 2057 C C . CYS A 1 252 ? -10.944 1.902 0.933 1.00 93.94 252 CYS A C 1
ATOM 2059 O O . CYS A 1 252 ? -10.774 1.455 -0.199 1.00 93.94 252 CYS A O 1
ATOM 2061 N N . PHE A 1 253 ? -11.484 1.192 1.922 1.00 94.81 253 PHE A N 1
ATOM 2062 C CA . PHE A 1 253 ? -11.845 -0.223 1.814 1.00 94.81 253 PHE A CA 1
ATOM 2063 C C . PHE A 1 253 ? -13.273 -0.491 1.326 1.00 94.81 253 PHE A C 1
ATOM 2065 O O . PHE A 1 253 ? -13.624 -1.638 1.075 1.00 94.81 253 PHE A O 1
ATOM 2072 N N . GLU A 1 254 ? -14.094 0.541 1.165 1.00 90.50 254 GLU A N 1
ATOM 2073 C CA . GLU A 1 254 ? -15.467 0.402 0.679 1.00 90.50 254 GLU A CA 1
ATOM 2074 C C . GLU A 1 254 ? -15.548 -0.405 -0.635 1.00 90.50 254 GLU A C 1
ATOM 2076 O O . GLU A 1 254 ? -14.860 -0.098 -1.621 1.00 90.50 254 GLU A O 1
ATOM 2081 N N . GLY A 1 255 ? -16.397 -1.441 -0.626 1.00 87.50 255 GLY A N 1
ATOM 2082 C CA . GLY A 1 255 ? -16.671 -2.328 -1.762 1.00 87.50 255 GLY A CA 1
ATOM 2083 C C . GLY A 1 255 ? -15.566 -3.336 -2.087 1.00 87.50 255 GLY A C 1
ATOM 2084 O O . GLY A 1 255 ? -15.591 -3.935 -3.161 1.00 87.50 255 GLY A O 1
ATOM 2085 N N . ILE A 1 256 ? -14.572 -3.511 -1.209 1.00 89.75 256 ILE A N 1
ATOM 2086 C CA . ILE A 1 256 ? -13.441 -4.421 -1.445 1.00 89.75 256 ILE A CA 1
ATOM 2087 C C . ILE A 1 256 ? -13.840 -5.899 -1.498 1.00 89.75 256 ILE A C 1
ATOM 2089 O O . ILE A 1 256 ? -13.180 -6.700 -2.149 1.00 89.75 256 ILE A O 1
ATOM 2093 N N . ASP A 1 257 ? -14.936 -6.245 -0.837 1.00 87.12 257 ASP A N 1
ATOM 2094 C CA . ASP A 1 257 ? -15.552 -7.568 -0.794 1.00 87.12 257 ASP A CA 1
ATOM 2095 C C . ASP A 1 257 ? -16.215 -7.980 -2.117 1.00 87.12 257 ASP A C 1
ATOM 2097 O O . ASP A 1 257 ? -16.416 -9.168 -2.358 1.00 87.12 257 ASP A O 1
ATOM 2101 N N . LEU A 1 258 ? -16.524 -7.012 -2.984 1.00 87.88 258 LEU A N 1
ATOM 2102 C CA . LEU A 1 258 ? -17.158 -7.236 -4.288 1.00 87.88 258 LEU A CA 1
ATOM 2103 C C . LEU A 1 258 ? -16.144 -7.411 -5.426 1.00 87.88 258 LEU A C 1
ATOM 2105 O O . LEU A 1 258 ? -16.527 -7.623 -6.578 1.00 87.88 258 LEU A O 1
ATOM 2109 N N . LEU A 1 259 ? -14.851 -7.264 -5.137 1.00 85.62 259 LEU A N 1
ATOM 2110 C CA . LEU A 1 259 ? -13.806 -7.308 -6.150 1.00 85.62 259 LEU A CA 1
ATOM 2111 C C . LEU A 1 259 ? -13.324 -8.737 -6.383 1.00 85.62 259 LEU A C 1
ATOM 2113 O O . LEU A 1 259 ? -13.146 -9.485 -5.422 1.00 85.62 259 LEU A O 1
ATOM 2117 N N . PRO A 1 260 ? -13.043 -9.113 -7.642 1.00 83.50 260 PRO A N 1
ATOM 2118 C CA . PRO A 1 260 ? -12.457 -10.411 -7.927 1.00 83.50 260 PRO A CA 1
ATOM 2119 C C . PRO A 1 260 ? -11.026 -10.490 -7.379 1.00 83.50 260 PRO A C 1
ATOM 2121 O O . PRO A 1 260 ? -10.247 -9.537 -7.496 1.00 83.50 260 PRO A O 1
ATOM 2124 N N . GLY A 1 261 ? -10.664 -11.649 -6.829 1.00 83.38 261 GLY A N 1
ATOM 2125 C CA . GLY A 1 261 ? -9.305 -11.969 -6.392 1.00 83.38 261 GLY A CA 1
ATOM 2126 C C . GLY A 1 261 ? -9.128 -11.979 -4.874 1.00 83.38 261 GLY A C 1
ATOM 2127 O O . GLY A 1 261 ? -10.074 -11.879 -4.101 1.00 83.38 261 GLY A O 1
ATOM 2128 N N . THR A 1 262 ? -7.883 -12.125 -4.423 1.00 85.44 262 THR A N 1
ATOM 2129 C CA . THR A 1 262 ? -7.583 -12.291 -2.996 1.00 85.44 262 THR A CA 1
ATOM 2130 C C . THR A 1 262 ? -7.331 -10.946 -2.320 1.00 85.44 262 THR A C 1
ATOM 2132 O O . THR A 1 262 ? -6.236 -10.395 -2.398 1.00 85.44 262 THR A O 1
ATOM 2135 N N . TRP A 1 263 ? -8.322 -10.457 -1.576 1.00 90.38 263 TRP A N 1
ATOM 2136 C CA . TRP A 1 263 ? -8.288 -9.167 -0.875 1.00 90.38 263 TRP A CA 1
ATOM 2137 C C . TRP A 1 263 ? -8.233 -9.288 0.658 1.00 90.38 263 TRP A C 1
ATOM 2139 O O . TRP A 1 263 ? -8.388 -8.298 1.375 1.00 90.38 263 TRP A O 1
ATOM 2149 N N . ASN A 1 264 ? -7.960 -10.490 1.180 1.00 88.81 264 ASN A N 1
ATOM 2150 C CA . ASN A 1 264 ? -8.028 -10.827 2.613 1.00 88.81 264 ASN A CA 1
ATOM 2151 C C . ASN A 1 264 ? -7.274 -9.846 3.523 1.00 88.81 264 ASN A C 1
ATOM 2153 O O . ASN A 1 264 ? -7.770 -9.482 4.589 1.00 88.81 264 ASN A O 1
ATOM 2157 N N . ILE A 1 265 ? -6.073 -9.421 3.106 1.00 90.00 265 ILE A N 1
ATOM 2158 C CA . ILE A 1 265 ? -5.224 -8.514 3.893 1.00 90.00 265 ILE A CA 1
ATOM 2159 C C . ILE A 1 265 ? -5.917 -7.176 4.162 1.00 90.00 265 ILE A C 1
ATOM 2161 O O . ILE A 1 265 ? -5.770 -6.616 5.245 1.00 90.00 265 ILE A O 1
ATOM 2165 N N . PHE A 1 266 ? -6.703 -6.693 3.204 1.00 93.56 266 PHE A N 1
ATOM 2166 C CA . PHE A 1 266 ? -7.423 -5.433 3.298 1.00 93.56 266 PHE A CA 1
ATOM 2167 C C . PHE A 1 266 ? -8.783 -5.620 3.969 1.00 93.56 266 PHE A C 1
ATOM 2169 O O . PHE A 1 266 ? -9.141 -4.837 4.846 1.00 93.56 266 PHE A O 1
ATOM 2176 N N . LEU A 1 267 ? -9.504 -6.693 3.618 1.00 92.88 267 LEU A N 1
ATOM 2177 C CA . LEU A 1 267 ? -10.810 -7.011 4.195 1.00 92.88 267 LEU A CA 1
ATOM 2178 C C . LEU A 1 267 ? -10.739 -7.132 5.719 1.00 92.88 267 LEU A C 1
ATOM 2180 O O . LEU A 1 267 ? -11.596 -6.606 6.420 1.00 92.88 267 LEU A O 1
ATOM 2184 N N . TRP A 1 268 ? -9.684 -7.755 6.249 1.00 92.12 268 TRP A N 1
ATOM 2185 C CA . TRP A 1 268 ? -9.516 -7.860 7.697 1.00 92.12 268 TRP A CA 1
ATOM 2186 C C . TRP A 1 268 ? -9.359 -6.492 8.371 1.00 92.12 268 TRP A C 1
ATOM 2188 O O . TRP A 1 268 ? -9.890 -6.270 9.455 1.00 92.12 268 TRP A O 1
ATOM 2198 N N . LYS A 1 269 ? -8.657 -5.555 7.724 1.00 95.44 269 LYS A N 1
ATOM 2199 C CA . LYS A 1 269 ? -8.484 -4.190 8.247 1.00 95.44 269 LYS A CA 1
ATOM 2200 C C . LYS A 1 269 ? -9.749 -3.361 8.135 1.00 95.44 269 LYS A C 1
ATOM 2202 O O . LYS A 1 269 ? -9.992 -2.507 8.980 1.00 95.44 269 LYS A O 1
ATOM 2207 N N . TYR A 1 270 ? -10.570 -3.651 7.136 1.00 95.62 270 TYR A N 1
ATOM 2208 C CA . TYR A 1 270 ? -11.892 -3.067 7.023 1.00 95.62 270 TYR A CA 1
ATOM 2209 C C . TYR A 1 270 ? -12.821 -3.534 8.149 1.00 95.62 270 TYR A C 1
ATOM 2211 O O . TYR A 1 270 ? -13.414 -2.708 8.835 1.00 95.62 270 TYR A O 1
ATOM 2219 N N . VAL A 1 271 ? -12.874 -4.846 8.394 1.00 94.81 271 VAL A N 1
ATOM 2220 C CA . VAL A 1 271 ? -13.664 -5.450 9.477 1.00 94.81 271 VAL A CA 1
ATOM 2221 C C . VAL A 1 271 ? -13.220 -4.947 10.849 1.00 94.81 271 VAL A C 1
ATOM 2223 O O . VAL A 1 271 ? -14.075 -4.592 11.650 1.00 94.81 271 VAL A O 1
ATOM 2226 N N . GLU A 1 272 ? -11.910 -4.855 11.106 1.00 94.75 272 GLU A N 1
ATOM 2227 C CA . GLU A 1 272 ? -11.358 -4.307 12.358 1.00 94.75 272 GLU A CA 1
ATOM 2228 C C . GLU A 1 272 ? -11.911 -2.896 12.640 1.00 94.75 272 GLU A C 1
ATOM 2230 O O . GLU A 1 272 ? -12.391 -2.628 13.736 1.00 94.75 272 GLU A O 1
ATOM 2235 N N . LEU A 1 273 ? -11.941 -2.020 11.629 1.00 95.81 273 LEU A N 1
ATOM 2236 C CA . LEU A 1 273 ? -12.514 -0.675 11.760 1.00 95.81 273 LEU A CA 1
ATOM 2237 C C . LEU A 1 273 ? -14.036 -0.683 11.947 1.00 95.81 273 LEU A C 1
ATOM 2239 O O . LEU A 1 273 ? -14.559 0.179 12.646 1.00 95.81 273 LEU A O 1
ATOM 2243 N N . LEU A 1 274 ? -14.765 -1.601 11.308 1.00 95.00 274 LEU A N 1
ATOM 2244 C CA . LEU A 1 274 ? -16.223 -1.697 11.456 1.00 95.00 274 LEU A CA 1
ATOM 2245 C C . LEU A 1 274 ? -16.620 -2.178 12.854 1.00 95.00 274 LEU A C 1
ATOM 2247 O O . LEU A 1 274 ? -17.545 -1.624 13.439 1.00 95.00 274 LEU A O 1
ATOM 2251 N N . VAL A 1 275 ? -15.905 -3.169 13.395 1.00 94.00 275 VAL A N 1
ATOM 2252 C CA . VAL A 1 275 ? -16.099 -3.670 14.764 1.00 94.00 275 VAL A CA 1
ATOM 2253 C C . VAL A 1 275 ? -15.898 -2.551 15.779 1.00 94.00 275 VAL A C 1
ATOM 2255 O O . VAL A 1 275 ? -16.729 -2.366 16.656 1.00 94.00 275 VAL A O 1
ATOM 2258 N N . GLU A 1 276 ? -14.835 -1.765 15.621 1.00 91.75 276 GLU A N 1
ATOM 2259 C CA . GLU A 1 276 ? -14.520 -0.649 16.521 1.00 91.75 276 GLU A CA 1
ATOM 2260 C C . GLU A 1 276 ? -15.509 0.522 16.427 1.00 91.75 276 GLU A C 1
ATOM 2262 O O . GLU A 1 276 ? -15.579 1.330 17.347 1.00 91.75 276 GLU A O 1
ATOM 2267 N N . ASN A 1 277 ? -16.271 0.621 15.334 1.00 90.00 277 ASN A N 1
ATOM 2268 C CA . ASN A 1 277 ? -17.367 1.583 15.169 1.00 90.00 277 ASN A CA 1
ATOM 2269 C C . ASN A 1 277 ? -18.742 0.945 15.447 1.00 90.00 277 ASN A C 1
ATOM 2271 O O . ASN A 1 277 ? -19.746 1.378 14.878 1.00 90.00 277 ASN A O 1
ATOM 2275 N N . ASP A 1 278 ? -18.781 -0.136 16.235 1.00 90.56 278 ASP A N 1
ATOM 2276 C CA . ASP A 1 278 ? -19.988 -0.875 16.635 1.00 90.56 278 ASP A CA 1
ATOM 2277 C C . ASP A 1 278 ? -20.878 -1.337 15.461 1.00 90.56 278 ASP A C 1
ATOM 2279 O O . ASP A 1 278 ? -22.066 -1.620 15.604 1.00 90.56 278 ASP A O 1
ATOM 2283 N N . SER A 1 279 ? -20.299 -1.465 14.265 1.00 93.50 279 SER A N 1
ATOM 2284 C CA . SER A 1 279 ? -20.996 -1.808 13.021 1.00 93.50 279 SER A CA 1
ATOM 2285 C C . SER A 1 279 ? -20.871 -3.301 12.707 1.00 93.50 279 SER A C 1
ATOM 2287 O O . SER A 1 279 ? -20.492 -3.700 11.601 1.00 93.50 279 SER A O 1
ATOM 2289 N N . LEU A 1 280 ? -21.172 -4.149 13.695 1.00 94.00 280 LEU A N 1
ATOM 2290 C CA . LEU A 1 280 ? -20.949 -5.596 13.611 1.00 94.00 280 LEU A CA 1
ATOM 2291 C C . LEU A 1 280 ? -21.769 -6.266 12.498 1.00 94.00 280 LEU A C 1
ATOM 2293 O O . LEU A 1 280 ? -21.259 -7.145 11.808 1.00 94.00 280 LEU A O 1
ATOM 2297 N N . ASP A 1 281 ? -23.019 -5.846 12.288 1.00 94.00 281 ASP A N 1
ATOM 2298 C CA . ASP A 1 281 ? -23.886 -6.431 11.251 1.00 94.00 281 ASP A CA 1
ATOM 2299 C C . ASP A 1 281 ? -23.337 -6.162 9.846 1.00 94.00 281 ASP A C 1
ATOM 2301 O O . ASP A 1 281 ? -23.343 -7.037 8.979 1.00 94.00 281 ASP A O 1
ATOM 2305 N N . VAL A 1 282 ? -22.782 -4.965 9.645 1.00 93.94 282 VAL A N 1
ATOM 2306 C CA . VAL A 1 282 ? -22.131 -4.567 8.393 1.00 93.94 282 VAL A CA 1
ATOM 2307 C C . VAL A 1 282 ? -20.861 -5.391 8.173 1.00 93.94 282 VAL A C 1
ATOM 2309 O O . VAL A 1 282 ? -20.642 -5.908 7.077 1.00 93.94 282 VAL A O 1
ATOM 2312 N N . ALA A 1 283 ? -20.050 -5.575 9.219 1.00 94.50 283 ALA A N 1
ATOM 2313 C CA . ALA A 1 283 ? -18.846 -6.400 9.164 1.00 94.50 283 ALA A CA 1
ATOM 2314 C C . ALA A 1 283 ? -19.155 -7.867 8.819 1.00 94.50 283 ALA A C 1
ATOM 2316 O O . ALA A 1 283 ? -18.505 -8.447 7.944 1.00 94.50 283 ALA A O 1
ATOM 2317 N N . GLU A 1 284 ? -20.171 -8.451 9.461 1.00 94.12 284 GLU A N 1
ATOM 2318 C CA . GLU A 1 284 ? -20.631 -9.813 9.179 1.00 94.12 284 GLU A CA 1
ATOM 2319 C C . GLU A 1 284 ? -21.083 -9.949 7.723 1.00 94.12 284 GLU A C 1
ATOM 2321 O O . GLU A 1 284 ? -20.663 -10.880 7.034 1.00 94.12 284 GLU A O 1
ATOM 2326 N N . ASN A 1 285 ? -21.883 -8.998 7.232 1.00 94.06 285 ASN A N 1
ATOM 2327 C CA . ASN A 1 285 ? -22.398 -9.012 5.867 1.00 94.06 285 ASN A CA 1
ATOM 2328 C C . ASN A 1 285 ? -21.276 -8.959 4.816 1.00 94.06 285 ASN A C 1
ATOM 2330 O O . ASN A 1 285 ? -21.297 -9.730 3.854 1.00 94.06 285 ASN A O 1
ATOM 2334 N N . HIS A 1 286 ? -20.263 -8.107 5.006 1.00 94.00 286 HIS A N 1
ATOM 2335 C CA . HIS A 1 286 ? -19.105 -8.058 4.105 1.00 94.00 286 HIS A CA 1
ATOM 2336 C C . HIS A 1 286 ? -18.301 -9.365 4.122 1.00 94.00 286 HIS A C 1
ATOM 2338 O O . HIS A 1 286 ? -17.910 -9.866 3.067 1.00 94.00 286 HIS A O 1
ATOM 2344 N N . LEU A 1 287 ? -18.082 -9.964 5.298 1.00 93.06 287 LEU A N 1
ATOM 2345 C CA . LEU A 1 287 ? -17.389 -11.252 5.406 1.00 93.06 287 LEU A CA 1
ATOM 2346 C C . LEU A 1 287 ? -18.174 -12.385 4.739 1.00 93.06 287 LEU A C 1
ATOM 2348 O O . LEU A 1 287 ? -17.580 -13.200 4.033 1.00 93.06 287 LEU A O 1
ATOM 2352 N N . GLN A 1 288 ? -19.494 -12.434 4.927 1.00 92.31 288 GLN A N 1
ATOM 2353 C CA . GLN A 1 288 ? -20.361 -13.417 4.278 1.00 92.31 288 GLN A CA 1
ATOM 2354 C C . GLN A 1 288 ? -20.354 -13.250 2.757 1.00 92.31 288 GLN A C 1
ATOM 2356 O O . GLN A 1 288 ? -20.114 -14.225 2.045 1.00 92.31 288 GLN A O 1
ATOM 2361 N N . THR A 1 289 ? -20.536 -12.023 2.264 1.00 91.88 289 THR A N 1
ATOM 2362 C CA . THR A 1 289 ? -20.504 -11.693 0.828 1.00 91.88 289 THR A CA 1
ATOM 2363 C C . THR A 1 289 ? -19.174 -12.103 0.197 1.00 91.88 289 THR A C 1
ATOM 2365 O O . THR A 1 289 ? -19.129 -12.731 -0.865 1.00 91.88 289 THR A O 1
ATOM 2368 N N . TYR A 1 290 ? -18.068 -11.827 0.884 1.00 91.06 290 TYR A N 1
ATOM 2369 C CA . TYR A 1 290 ? -16.745 -12.198 0.406 1.00 91.06 290 TYR A CA 1
ATOM 2370 C C . TYR A 1 290 ? -16.506 -13.720 0.422 1.00 91.06 290 TYR A C 1
ATOM 2372 O O . TYR A 1 290 ? -15.926 -14.266 -0.515 1.00 91.06 290 TYR A O 1
ATOM 2380 N N . CYS A 1 291 ? -16.993 -14.439 1.439 1.00 89.19 291 CYS A N 1
ATOM 2381 C CA . CYS A 1 291 ? -16.930 -15.906 1.468 1.00 89.19 291 CYS A CA 1
ATOM 2382 C C . CYS A 1 291 ? -17.769 -16.547 0.354 1.00 89.19 291 CYS A C 1
ATOM 2384 O O . CYS A 1 291 ? -17.351 -17.546 -0.222 1.00 89.19 291 CYS A O 1
ATOM 2386 N N . GLN A 1 292 ? -18.938 -15.980 0.043 1.00 88.12 292 GLN A N 1
ATOM 2387 C CA . GLN A 1 292 ? -19.816 -16.469 -1.024 1.00 88.12 292 GLN A CA 1
ATOM 2388 C C . GLN A 1 292 ? -19.217 -16.251 -2.417 1.00 88.12 292 GLN A C 1
ATOM 2390 O O . GLN A 1 292 ? -19.345 -17.119 -3.276 1.00 88.12 292 GLN A O 1
ATOM 2395 N N . SER A 1 293 ? -18.548 -15.117 -2.639 1.00 86.56 293 SER A N 1
ATOM 2396 C CA . SER A 1 293 ? -17.862 -14.819 -3.906 1.00 86.56 293 SER A CA 1
ATOM 2397 C C . SER A 1 293 ? -16.541 -15.578 -4.076 1.00 86.56 293 SER A C 1
ATOM 2399 O O . SER A 1 293 ? -16.112 -15.805 -5.205 1.00 86.56 293 SER A O 1
ATOM 2401 N N . HIS A 1 294 ? -15.921 -16.013 -2.975 1.00 84.06 294 HIS A N 1
ATOM 2402 C CA . HIS A 1 294 ? -14.656 -16.749 -2.967 1.00 84.06 294 HIS A CA 1
ATOM 2403 C C . HIS A 1 294 ? -14.776 -18.051 -2.158 1.00 84.06 294 HIS A C 1
ATOM 2405 O O . HIS A 1 294 ? -14.093 -18.198 -1.136 1.00 84.06 294 HIS A O 1
ATOM 2411 N N . PRO A 1 295 ? -15.627 -19.004 -2.592 1.00 79.31 295 PRO A N 1
ATOM 2412 C CA . PRO A 1 295 ? -15.942 -20.198 -1.809 1.00 79.31 295 PRO A CA 1
ATOM 2413 C C . PRO A 1 295 ? -14.700 -21.062 -1.547 1.00 79.31 295 PRO A C 1
ATOM 2415 O O . PRO A 1 295 ? -14.520 -21.550 -0.437 1.00 79.31 295 PRO A O 1
ATOM 2418 N N . ASP A 1 296 ? -13.779 -21.153 -2.510 1.00 79.69 296 ASP A N 1
ATOM 2419 C CA . ASP A 1 296 ? -12.549 -21.952 -2.393 1.00 79.69 296 ASP A CA 1
ATOM 2420 C C . ASP A 1 296 ? -11.450 -21.303 -1.529 1.00 79.69 296 ASP A C 1
ATOM 2422 O O . ASP A 1 296 ? -10.395 -21.891 -1.280 1.00 79.69 296 ASP A O 1
ATOM 2426 N N . CYS A 1 297 ? -11.663 -20.077 -1.049 1.00 81.94 297 CYS A N 1
ATOM 2427 C CA . CYS A 1 297 ? -10.677 -19.342 -0.269 1.00 81.94 297 CYS A CA 1
ATOM 2428 C C . CYS A 1 297 ? -10.770 -19.727 1.215 1.00 81.94 297 CYS A C 1
ATOM 2430 O O . CYS A 1 297 ? -11.455 -19.080 2.000 1.00 81.94 297 CYS A O 1
ATOM 2432 N N . LEU A 1 298 ? -10.018 -20.740 1.655 1.00 83.62 298 LEU A N 1
ATOM 2433 C CA . LEU A 1 298 ? -10.022 -21.170 3.066 1.00 83.62 298 LEU A CA 1
ATOM 2434 C C . LEU A 1 298 ? -9.742 -20.016 4.050 1.00 83.62 298 LEU A C 1
ATOM 2436 O O . LEU A 1 298 ? -10.288 -19.959 5.152 1.00 83.62 298 LEU A O 1
ATOM 2440 N N . SER A 1 299 ? -8.896 -19.065 3.652 1.00 83.38 299 SER A N 1
ATOM 2441 C CA . SER A 1 299 ? -8.609 -17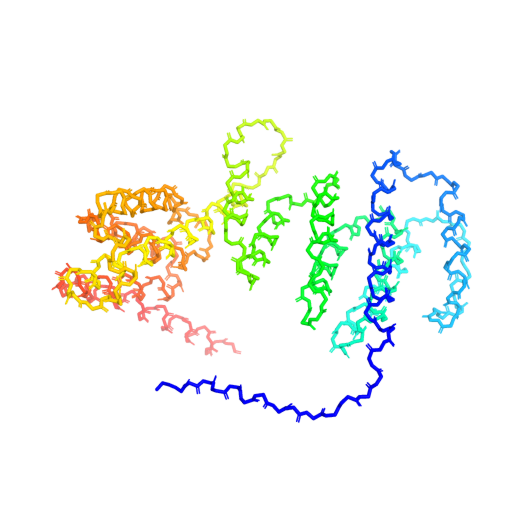.872 4.447 1.00 83.38 299 SER A CA 1
ATOM 2442 C C . SER A 1 299 ? -9.820 -16.957 4.651 1.00 83.38 299 SER A C 1
ATOM 2444 O O . SER A 1 299 ? -9.925 -16.385 5.732 1.00 83.38 299 SER A O 1
ATOM 2446 N N . SER A 1 300 ? -10.737 -16.829 3.681 1.00 85.19 300 SER A N 1
ATOM 2447 C CA . SER A 1 300 ? -11.950 -16.010 3.847 1.00 85.19 300 SER A CA 1
ATOM 2448 C C . SER A 1 300 ? -12.883 -16.639 4.882 1.00 85.19 300 SER A C 1
ATOM 2450 O O . SER A 1 300 ? -13.317 -15.972 5.821 1.00 85.19 300 SER A O 1
ATOM 2452 N N . GLN A 1 301 ? -13.078 -17.954 4.793 1.00 87.44 301 GLN A N 1
ATOM 2453 C CA . GLN A 1 301 ? -13.901 -18.714 5.733 1.00 87.44 301 GLN A CA 1
ATOM 2454 C C . GLN A 1 301 ? -13.313 -18.705 7.147 1.00 87.44 301 GLN A C 1
ATOM 2456 O O . GLN A 1 301 ? -14.044 -18.546 8.122 1.00 87.44 301 GLN A O 1
ATOM 2461 N N . LYS A 1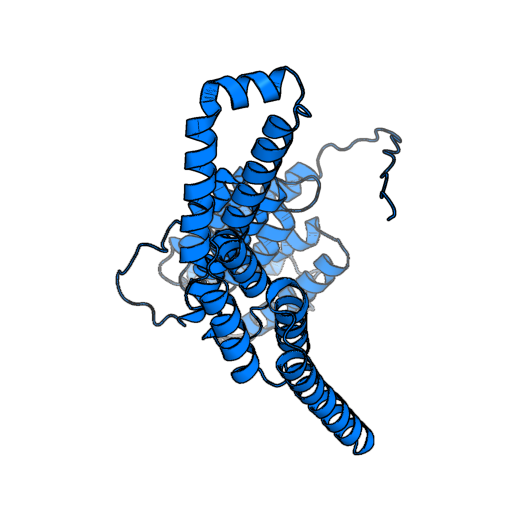 302 ? -11.982 -18.790 7.278 1.00 87.44 302 LYS A N 1
ATOM 2462 C CA . LYS A 1 302 ? -11.301 -18.621 8.570 1.00 87.44 302 LYS A CA 1
ATOM 2463 C C . LYS A 1 302 ? -11.558 -17.236 9.174 1.00 87.44 302 LYS A C 1
ATOM 2465 O O . LYS A 1 302 ? -11.736 -17.133 10.387 1.00 87.44 302 LYS A O 1
ATOM 2470 N N . CYS A 1 303 ? -11.577 -16.182 8.357 1.00 86.38 303 CYS A N 1
ATOM 2471 C CA . CYS A 1 303 ? -11.901 -14.832 8.820 1.00 86.38 303 CYS A CA 1
ATOM 2472 C C . CYS A 1 303 ? -13.347 -14.737 9.323 1.00 86.38 303 CYS A C 1
ATOM 2474 O O . CYS A 1 303 ? -13.552 -14.234 10.426 1.00 86.38 303 CYS A O 1
ATOM 2476 N N . LEU A 1 304 ? -14.321 -15.264 8.571 1.00 91.50 304 LEU A N 1
ATOM 2477 C CA . LEU A 1 304 ? -15.724 -15.294 8.996 1.00 91.50 304 LEU A CA 1
ATOM 2478 C C . LEU A 1 304 ? -15.909 -16.096 10.291 1.00 91.50 304 LEU A C 1
ATOM 2480 O O . LEU A 1 304 ? -16.563 -15.621 11.215 1.00 91.50 304 LEU A O 1
ATOM 2484 N N . TYR A 1 305 ? -15.284 -17.270 10.395 1.00 91.12 305 TYR A N 1
ATOM 2485 C CA . TYR A 1 305 ? -15.336 -18.089 11.604 1.00 91.12 305 TYR A CA 1
ATOM 2486 C C . TYR A 1 305 ? -14.810 -17.341 12.834 1.00 91.12 305 TYR A C 1
ATOM 2488 O O . TYR A 1 305 ? -15.480 -17.304 13.864 1.00 91.12 305 TYR A O 1
ATOM 2496 N N . ASN A 1 306 ? -13.626 -16.726 12.730 1.00 90.56 306 ASN A N 1
ATOM 2497 C CA . ASN A 1 306 ? -13.042 -15.976 13.842 1.00 90.56 306 ASN A CA 1
ATOM 2498 C C . ASN A 1 306 ? -13.944 -14.809 14.259 1.00 90.56 306 ASN A C 1
ATOM 2500 O O . ASN A 1 306 ? -14.180 -14.631 15.446 1.00 90.56 306 ASN A O 1
ATOM 2504 N N . PHE A 1 307 ? -14.499 -14.069 13.295 1.00 92.81 307 PHE A N 1
ATOM 2505 C CA . PHE A 1 307 ? -15.428 -12.976 13.578 1.00 92.81 307 PHE A CA 1
ATOM 2506 C C . PHE A 1 307 ? -16.680 -13.457 14.327 1.00 92.81 307 PHE A C 1
ATOM 2508 O O . PHE A 1 307 ? -17.044 -12.890 15.354 1.00 92.81 307 PHE A O 1
ATOM 2515 N N . LEU A 1 308 ? -17.325 -14.527 13.846 1.00 92.81 308 LEU A N 1
ATOM 2516 C CA . LEU A 1 308 ? -18.518 -15.089 14.489 1.00 92.81 308 LEU A CA 1
ATOM 2517 C C . LEU A 1 308 ? -18.213 -15.577 15.910 1.00 92.81 308 LEU A C 1
ATOM 2519 O O . LEU A 1 308 ? -19.010 -15.362 16.823 1.00 92.81 308 LEU A O 1
ATOM 2523 N N . ARG A 1 309 ? -17.047 -16.201 16.103 1.00 92.06 309 ARG A N 1
ATOM 2524 C CA . ARG A 1 309 ? -16.607 -16.702 17.406 1.00 92.06 309 ARG A CA 1
ATOM 2525 C C . ARG A 1 309 ? -16.387 -15.555 18.386 1.00 92.06 309 ARG A C 1
ATOM 2527 O O . ARG A 1 309 ? -16.803 -15.669 19.529 1.00 92.06 309 ARG A O 1
ATOM 2534 N N . ASP A 1 310 ? -15.740 -14.485 17.936 1.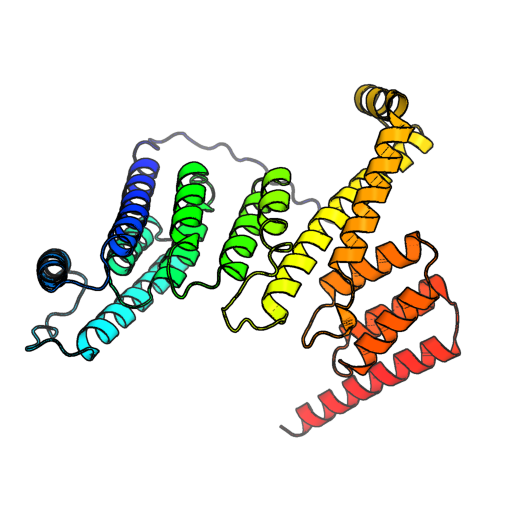00 90.94 310 ASP A N 1
ATOM 2535 C CA . ASP A 1 310 ? -15.295 -13.399 18.809 1.00 90.94 310 ASP A CA 1
ATOM 2536 C C . ASP A 1 310 ? -16.414 -12.374 19.102 1.00 90.94 310 ASP A C 1
ATOM 2538 O O . ASP A 1 310 ? -16.323 -11.659 20.097 1.00 90.94 310 ASP A O 1
ATOM 2542 N N . HIS A 1 311 ? -17.470 -12.295 18.272 1.00 90.12 311 HIS A N 1
ATOM 2543 C CA . HIS A 1 311 ? -18.480 -11.221 18.363 1.00 90.12 311 HIS A CA 1
ATOM 2544 C C . HIS A 1 311 ? -19.954 -11.652 18.352 1.00 90.12 311 HIS A C 1
ATOM 2546 O O . HIS A 1 311 ? -20.823 -10.811 18.594 1.00 90.12 311 HIS A O 1
ATOM 2552 N N . ARG A 1 312 ? -20.278 -12.906 18.015 1.00 85.25 312 ARG A N 1
ATOM 2553 C CA . ARG A 1 312 ? -21.678 -13.376 17.927 1.00 85.25 312 ARG A CA 1
ATOM 2554 C C . ARG A 1 312 ? -22.010 -14.502 18.881 1.00 85.25 312 ARG A C 1
ATOM 2556 O O . ARG A 1 312 ? -23.159 -14.595 19.288 1.00 85.25 312 ARG A O 1
ATOM 2563 N N . GLU A 1 313 ? -21.039 -15.369 19.162 1.00 79.75 313 GLU A N 1
ATOM 2564 C CA . GLU A 1 313 ? -21.236 -16.589 19.958 1.00 79.75 313 GLU A CA 1
ATOM 2565 C C . GLU A 1 313 ? -22.380 -17.489 19.429 1.00 79.75 313 GLU A C 1
ATOM 2567 O O . GLU A 1 313 ? -22.932 -18.318 20.147 1.00 79.75 313 GLU A O 1
ATOM 2572 N N . ASP A 1 314 ? -22.719 -17.360 18.141 1.00 83.56 314 ASP A N 1
ATOM 2573 C CA . ASP A 1 314 ? -23.773 -18.129 17.478 1.00 83.56 314 ASP A CA 1
ATOM 2574 C C . ASP A 1 314 ? -23.212 -19.484 17.017 1.00 83.56 314 ASP A C 1
ATOM 2576 O O . ASP A 1 314 ? -22.525 -19.599 15.991 1.00 83.56 314 ASP A O 1
ATOM 2580 N N . SER A 1 315 ? -23.477 -20.519 17.815 1.00 81.38 315 SER A N 1
ATOM 2581 C CA . SER A 1 315 ? -22.987 -21.881 17.593 1.00 81.38 315 SER A CA 1
ATOM 2582 C C . SER A 1 315 ? -23.457 -22.477 16.263 1.00 81.38 315 SER A C 1
ATOM 2584 O O . SER A 1 315 ? -22.682 -23.175 15.603 1.00 81.38 315 SER A O 1
ATOM 2586 N N . ASP A 1 316 ? -24.675 -22.170 15.821 1.00 86.19 316 ASP A N 1
ATOM 2587 C CA . ASP A 1 316 ? -25.241 -22.708 14.585 1.00 86.19 316 ASP A CA 1
ATOM 2588 C C . ASP A 1 316 ? -24.568 -22.093 13.353 1.00 86.19 316 ASP A C 1
ATOM 2590 O O . ASP A 1 316 ? -24.193 -22.808 12.408 1.00 86.19 316 ASP A O 1
ATOM 2594 N N . LYS A 1 317 ? -24.319 -20.777 13.375 1.00 85.44 317 LYS A N 1
ATOM 2595 C CA . LYS A 1 317 ? -23.538 -20.103 12.325 1.00 85.44 317 LYS A CA 1
ATOM 2596 C C . LYS A 1 317 ? -22.091 -20.592 12.288 1.00 85.44 317 LYS A C 1
ATOM 2598 O O . LYS A 1 317 ? -21.557 -20.823 11.200 1.00 85.44 317 LYS A O 1
ATOM 2603 N N . LEU A 1 318 ? -21.466 -20.810 13.446 1.00 86.38 318 LEU A N 1
ATOM 2604 C CA . LEU A 1 318 ? -20.103 -21.346 13.536 1.00 86.38 318 LEU A CA 1
ATOM 2605 C C . LEU A 1 318 ? -19.998 -22.747 12.925 1.00 86.38 318 LEU A C 1
ATOM 2607 O O . LEU A 1 318 ? -19.116 -22.999 12.100 1.00 86.38 318 LEU A O 1
ATOM 2611 N N . VAL A 1 319 ? -20.926 -23.644 13.269 1.00 84.81 319 VAL A N 1
ATOM 2612 C CA . VAL A 1 319 ? -20.990 -24.998 12.698 1.00 84.81 319 VAL A CA 1
ATOM 2613 C C . VAL A 1 319 ? -21.218 -24.941 11.189 1.00 84.81 319 VAL A C 1
ATOM 2615 O O . VAL A 1 319 ? -20.591 -25.694 10.442 1.00 84.81 319 VAL A O 1
ATOM 2618 N N . THR A 1 320 ? -22.080 -24.041 10.718 1.00 85.88 320 THR A N 1
ATOM 2619 C CA . THR A 1 320 ? -22.337 -23.849 9.284 1.00 85.88 320 THR A CA 1
ATOM 2620 C C . THR A 1 320 ? -21.081 -23.386 8.544 1.00 85.88 320 THR A C 1
ATOM 2622 O O . THR A 1 320 ? -20.735 -23.954 7.507 1.00 85.88 320 THR A O 1
ATOM 2625 N N . CYS A 1 321 ? -20.345 -22.427 9.111 1.00 84.56 321 CYS A N 1
ATOM 2626 C CA . CYS A 1 321 ? -19.077 -21.955 8.562 1.00 84.56 321 CYS A CA 1
ATOM 2627 C C . CYS A 1 321 ? -18.029 -23.083 8.491 1.00 84.56 321 CYS A C 1
ATOM 2629 O O . CYS A 1 321 ? -17.391 -23.273 7.457 1.00 84.56 321 CYS A O 1
ATOM 2631 N N . LEU A 1 322 ? -17.893 -23.893 9.548 1.00 83.38 322 LEU A N 1
ATOM 2632 C CA . LEU A 1 322 ? -16.962 -25.031 9.578 1.00 83.38 322 LEU A CA 1
ATOM 2633 C C . LEU A 1 322 ? -17.328 -26.132 8.570 1.00 83.38 322 LEU A C 1
ATOM 2635 O O . LEU A 1 322 ? -16.447 -26.728 7.941 1.00 83.38 322 LEU A O 1
ATOM 2639 N N . LYS A 1 323 ? -18.627 -26.403 8.392 1.00 83.25 323 LYS A N 1
ATOM 2640 C CA . LYS A 1 323 ? -19.131 -27.346 7.380 1.00 83.25 323 LYS A CA 1
ATOM 2641 C C . LYS A 1 323 ? -18.804 -26.881 5.962 1.00 83.25 323 LYS A C 1
ATOM 2643 O O . LYS A 1 323 ? -18.478 -27.712 5.118 1.00 83.25 323 LYS A O 1
ATOM 2648 N N . ALA A 1 324 ? -18.869 -25.575 5.696 1.00 78.94 324 ALA A N 1
ATOM 2649 C CA . ALA A 1 324 ? -18.444 -25.023 4.413 1.00 78.94 324 ALA A CA 1
ATOM 2650 C C . ALA A 1 324 ? -16.945 -25.278 4.181 1.00 78.94 324 ALA A C 1
ATOM 2652 O O . ALA A 1 324 ? -16.584 -25.840 3.151 1.00 78.94 324 ALA A O 1
ATOM 2653 N N . SER A 1 325 ? -16.086 -25.004 5.170 1.00 73.19 325 SER A N 1
ATOM 2654 C CA . SER A 1 325 ? -14.635 -25.227 5.053 1.00 73.19 325 SER A CA 1
ATOM 2655 C C . SER A 1 325 ? -14.222 -26.675 4.849 1.00 73.19 325 SER A C 1
ATOM 2657 O O . SER A 1 325 ? -13.356 -26.958 4.026 1.00 73.19 325 SER A O 1
ATOM 2659 N N . THR A 1 326 ? -14.853 -27.607 5.557 1.00 72.31 326 THR A N 1
ATOM 2660 C CA . THR A 1 326 ? -14.526 -29.038 5.454 1.00 72.31 326 THR A CA 1
ATOM 2661 C C . THR A 1 326 ? -14.908 -29.647 4.106 1.00 72.31 326 THR A C 1
ATOM 2663 O O . THR A 1 326 ? -14.177 -30.498 3.600 1.00 72.31 326 THR A O 1
ATOM 2666 N N . ARG A 1 327 ? -15.995 -29.184 3.471 1.00 67.94 327 ARG A N 1
ATOM 2667 C CA . ARG A 1 327 ? -16.367 -29.617 2.111 1.00 67.94 327 ARG A CA 1
ATOM 2668 C C . ARG A 1 327 ? -15.280 -29.291 1.082 1.00 67.94 327 ARG A C 1
ATOM 2670 O O . ARG A 1 327 ? -15.000 -30.131 0.232 1.00 67.94 327 ARG A O 1
ATOM 2677 N N . HIS A 1 328 ? -14.619 -28.137 1.190 1.00 60.84 328 HIS A N 1
ATOM 2678 C CA . HIS A 1 328 ? -13.517 -27.780 0.286 1.00 60.84 328 HIS A CA 1
ATOM 2679 C C . HIS A 1 328 ? -12.277 -28.656 0.490 1.00 60.84 328 HIS A C 1
ATOM 2681 O O . HIS A 1 328 ? -11.650 -29.060 -0.490 1.00 60.84 328 HIS A O 1
ATOM 2687 N N . THR A 1 329 ? -11.938 -29.012 1.733 1.00 60.31 329 THR A N 1
ATOM 2688 C CA . THR A 1 329 ? -10.791 -29.892 2.017 1.00 60.31 329 THR A CA 1
ATOM 2689 C C . THR A 1 329 ? -11.002 -31.302 1.460 1.00 60.31 329 THR A C 1
ATOM 2691 O O . THR A 1 329 ? -10.083 -31.902 0.916 1.00 60.31 329 THR A O 1
ATOM 2694 N N . VAL A 1 330 ? -12.227 -31.829 1.538 1.00 61.97 330 VAL A N 1
ATOM 2695 C CA . VAL A 1 330 ? -12.564 -33.162 1.005 1.00 61.97 330 VAL A CA 1
ATOM 2696 C C . VAL A 1 330 ? -12.562 -33.178 -0.531 1.00 61.97 330 VAL A C 1
ATOM 2698 O O . VAL A 1 330 ? -12.071 -34.130 -1.138 1.00 61.97 330 VAL A O 1
ATOM 2701 N N . LEU A 1 331 ? -13.049 -32.113 -1.178 1.00 59.28 331 LEU A N 1
ATOM 2702 C CA . LEU A 1 331 ? -13.032 -31.987 -2.644 1.00 59.28 331 LEU A CA 1
ATOM 2703 C C . LEU A 1 331 ? -11.614 -31.813 -3.212 1.00 59.28 331 LEU A C 1
ATOM 2705 O O . LEU A 1 331 ? -11.291 -32.362 -4.260 1.00 59.28 331 LEU A O 1
ATOM 2709 N N . THR A 1 332 ? -10.739 -31.090 -2.512 1.00 58.91 332 THR A N 1
ATOM 2710 C CA . THR A 1 332 ? -9.338 -30.924 -2.936 1.00 58.91 332 THR A CA 1
ATOM 2711 C C . THR A 1 332 ? -8.522 -32.205 -2.771 1.00 58.91 332 THR A C 1
ATOM 2713 O O . THR A 1 332 ? -7.714 -32.515 -3.644 1.00 58.91 332 THR A O 1
ATOM 2716 N N . LEU A 1 333 ? -8.766 -32.986 -1.715 1.00 55.22 333 LEU A N 1
ATOM 2717 C CA . LEU A 1 333 ? -8.108 -34.282 -1.511 1.00 55.22 333 LEU A CA 1
ATOM 2718 C C . LEU A 1 333 ? -8.550 -35.327 -2.542 1.00 55.22 333 LEU A C 1
ATOM 2720 O O . LEU A 1 333 ? -7.704 -35.975 -3.146 1.00 55.22 333 LEU A O 1
ATOM 2724 N N . SER A 1 334 ? -9.847 -35.418 -2.834 1.00 58.50 334 SER A N 1
ATOM 2725 C CA . SER A 1 334 ? -10.360 -36.340 -3.861 1.00 58.50 334 SER A CA 1
ATOM 2726 C C . SER A 1 334 ? -9.869 -36.010 -5.278 1.00 58.50 334 SER A C 1
ATOM 2728 O O . SER A 1 334 ? -9.681 -36.911 -6.091 1.00 58.50 334 SER A O 1
ATOM 2730 N N . HIS A 1 335 ? -9.588 -34.738 -5.583 1.00 53.97 335 HIS A N 1
ATOM 2731 C CA . HIS A 1 335 ? -8.944 -34.356 -6.845 1.00 53.97 335 HIS A CA 1
ATOM 2732 C C . HIS A 1 335 ? -7.438 -34.646 -6.894 1.00 53.97 335 HIS A C 1
ATOM 2734 O O . HIS A 1 335 ? -6.900 -34.845 -7.983 1.00 53.97 335 HIS A O 1
ATOM 2740 N N . LEU A 1 336 ? -6.760 -34.659 -5.744 1.00 51.22 336 LEU A N 1
ATOM 2741 C CA . LEU A 1 336 ? -5.351 -35.042 -5.637 1.00 51.22 336 LEU A CA 1
ATOM 2742 C C . LEU A 1 336 ? -5.163 -36.560 -5.703 1.00 51.22 336 LEU A C 1
ATOM 2744 O O . LEU A 1 336 ? -4.173 -37.003 -6.261 1.00 51.22 336 LEU A O 1
ATOM 2748 N N . GLU A 1 337 ? -6.113 -37.344 -5.193 1.00 55.44 337 GLU A N 1
ATOM 2749 C CA . GLU A 1 337 ? -6.102 -38.813 -5.286 1.00 55.44 337 GLU A CA 1
ATOM 2750 C C . GLU A 1 337 ? -6.460 -39.337 -6.691 1.00 55.44 337 GLU A C 1
ATOM 2752 O O . GLU A 1 337 ? -6.191 -40.493 -7.008 1.00 55.44 337 GLU A O 1
ATOM 2757 N N . ALA A 1 338 ? -7.061 -38.498 -7.541 1.00 57.50 338 ALA A N 1
ATOM 2758 C CA . ALA A 1 338 ? -7.435 -38.833 -8.918 1.00 57.50 338 ALA A CA 1
ATOM 2759 C C . ALA A 1 338 ? -6.365 -38.472 -9.975 1.00 57.50 338 ALA A C 1
ATOM 2761 O O . ALA A 1 338 ? -6.577 -38.737 -11.161 1.00 57.50 338 ALA A O 1
ATOM 2762 N N . LYS A 1 339 ? -5.253 -37.843 -9.572 1.00 44.34 339 LYS A N 1
ATOM 2763 C CA . LYS A 1 339 ? -4.076 -37.545 -10.408 1.00 44.34 339 LYS A CA 1
ATOM 2764 C C . LYS A 1 339 ? -2.923 -38.455 -10.023 1.00 44.34 339 LYS A C 1
ATOM 2766 O O . LYS A 1 339 ? -2.163 -38.813 -10.950 1.00 44.34 339 LYS A O 1
#

Sequence (339 aa):
MRRFDRKRTTTTMETNVDKDSVTREELQKCIECCELLMRIQGPTTEWFLDMEKELTEIDHLVPEESKLEQWTPKPIARALQQLFGHLRQTLLSHRWEEAVKILHKIAQTPLGTSNTVWKVGSELLAMDGHQDRDLLQRLYGTAKQLSGMNQEFVALEFAVYLLSIGEKAEAVTVLQKDISYRGKKFEMGKGDRQIRKAYLGLVLHSEWRRCRQLLEKHKRGELTDEASQDVASQLRTYEMQCERYAEKALKCFEGIDLLPGTWNIFLWKYVELLVENDSLDVAENHLQTYCQSHPDCLSSQKCLYNFLRDHREDSDKLVTCLKASTRHTVLTLSHLEAK

InterPro domains:
  IPR039495 TATA box-binding protein-associated factor RNA polymerase I subunit A [PF14929] (90-323)
  IPR052669 SL1/TIF-IB Complex Component [PTHR32122] (76-325)